Protein AF-A0A433NB90-F1 (afdb_monomer_lite)

pLDDT: mean 77.39, std 18.84, range [28.55, 96.38]

Secondary structure (DSSP, 8-state):
-------------------S------S--EEEEEE-SSTTEEEEEEE-TT-B-TTSEEEEEEEEEEEEE---TTSSPPPEEEEBPPEEEEEEEEETTT-HHHHHHHHHHHTTSTTTTT-BSEEEEEEEEEEBSS-TT-EEEEEEEEE--TTT--TTBGGGGSHHHHGGG--TTS-EEEEEEEPPPBS-GGG-----TT--EEEEEE--TT-------HHHHHHHHHHHH-

Organism: NCBI:txid211165

Sequence (230 aa):
MINKLAKVISAATVLAMTTTLVPQSALGLGKFSGGSVDSSETLEFGILTYEFSCERKFRGAIQTPVLIDDDDFNSNTPPKYYNFKPGTLEVSVIDEIDKPDLFQSLKNQAQGTSFEGKFSGKAVQYESTLEDSSDPQNFMKFKFYAPYIYPFTNIYSLSVFNTSNLTTFLNNQGKVLFPKQISPVSQNIDTLNLLNDNIFTSFSFTPDPENKRFPLTQQEIEQLREHCER

Structure (mmCIF, N/CA/C/O backbone):
data_AF-A0A433NB90-F1
#
_entry.id   AF-A0A433NB90-F1
#
loop_
_atom_site.group_PDB
_atom_site.id
_atom_site.type_symbol
_atom_site.label_atom_id
_atom_site.label_alt_id
_atom_site.label_comp_id
_atom_site.label_asym_id
_atom_site.label_entity_id
_atom_site.label_seq_id
_atom_site.pdbx_PDB_ins_code
_atom_site.Cartn_x
_atom_site.Cartn_y
_atom_site.Cartn_z
_atom_site.occupancy
_atom_site.B_iso_or_equiv
_atom_site.auth_seq_id
_atom_site.auth_comp_id
_atom_site.auth_asym_id
_atom_site.auth_atom_id
_atom_site.pdbx_PDB_model_num
ATOM 1 N N . MET A 1 1 ? 11.428 44.252 40.283 1.00 37.47 1 MET A N 1
ATOM 2 C CA . MET A 1 1 ? 11.272 44.055 38.822 1.00 37.47 1 MET A CA 1
ATOM 3 C C . MET A 1 1 ? 12.535 43.360 38.323 1.00 37.47 1 MET A C 1
ATOM 5 O O . MET A 1 1 ? 13.574 43.989 38.274 1.00 37.47 1 MET A O 1
ATOM 9 N N . ILE A 1 2 ? 12.618 42.029 38.366 1.00 32.84 2 ILE A N 1
ATOM 10 C CA . ILE A 1 2 ? 12.262 41.083 37.286 1.00 32.84 2 ILE A CA 1
ATOM 11 C C . ILE A 1 2 ? 12.834 41.495 35.910 1.00 32.84 2 ILE A C 1
ATOM 13 O O . ILE A 1 2 ? 12.161 42.144 35.125 1.00 32.84 2 ILE A O 1
ATOM 17 N N . ASN A 1 3 ? 14.097 41.120 35.678 1.00 33.25 3 ASN A N 1
ATOM 18 C CA . ASN A 1 3 ? 14.567 40.214 34.617 1.00 33.25 3 ASN A CA 1
ATOM 19 C C . ASN A 1 3 ? 13.996 40.387 33.187 1.00 33.25 3 ASN A C 1
ATOM 21 O O . ASN A 1 3 ? 12.830 40.070 32.965 1.00 33.25 3 ASN A O 1
ATOM 25 N N . LYS A 1 4 ? 14.861 40.652 32.190 1.00 34.59 4 LYS A N 1
ATOM 26 C CA . LYS A 1 4 ? 15.285 39.637 31.192 1.00 34.59 4 LYS A CA 1
ATOM 27 C C . LYS A 1 4 ? 16.124 40.218 30.042 1.00 34.59 4 LYS A C 1
ATOM 29 O O . LYS A 1 4 ? 15.722 41.141 29.347 1.00 34.59 4 LYS A O 1
ATOM 34 N N . LEU A 1 5 ? 17.270 39.563 29.847 1.00 36.94 5 LEU A N 1
ATOM 35 C CA . LEU A 1 5 ? 18.047 39.421 28.615 1.00 36.94 5 LEU A CA 1
ATOM 36 C C . LEU A 1 5 ? 17.211 39.567 27.331 1.00 36.94 5 LEU A C 1
ATOM 38 O O . LEU A 1 5 ? 16.312 38.762 27.080 1.00 36.94 5 LEU A O 1
ATOM 42 N N . ALA A 1 6 ? 17.616 40.483 26.455 1.00 37.84 6 ALA A N 1
ATOM 43 C CA . ALA A 1 6 ? 17.263 40.431 25.045 1.00 37.84 6 ALA A CA 1
ATOM 44 C C . ALA A 1 6 ? 18.134 39.366 24.352 1.00 37.84 6 ALA A C 1
ATOM 46 O O . ALA A 1 6 ? 19.284 39.614 23.998 1.00 37.84 6 ALA A O 1
ATOM 47 N N . LYS A 1 7 ? 17.592 38.155 24.183 1.00 33.19 7 LYS A N 1
ATOM 48 C CA . LYS A 1 7 ? 18.080 37.183 23.196 1.00 33.19 7 LYS A CA 1
ATOM 49 C C . LYS A 1 7 ? 17.277 37.391 21.917 1.00 33.19 7 LYS A C 1
ATOM 51 O O . LYS A 1 7 ? 16.149 36.920 21.818 1.00 33.19 7 LYS A O 1
ATOM 56 N N . VAL A 1 8 ? 17.852 38.099 20.951 1.00 39.62 8 VAL A N 1
ATOM 57 C CA . VAL A 1 8 ? 17.364 38.083 19.569 1.00 39.62 8 VAL A CA 1
ATOM 58 C C . VAL A 1 8 ? 17.999 36.862 18.915 1.00 39.62 8 VAL A C 1
ATOM 60 O O . VAL A 1 8 ? 19.193 36.851 18.631 1.00 39.62 8 VAL A O 1
ATOM 63 N N . ILE A 1 9 ? 17.222 35.791 18.784 1.00 39.09 9 ILE A N 1
ATOM 64 C CA . ILE A 1 9 ? 17.628 34.597 18.045 1.00 39.09 9 ILE A CA 1
ATOM 65 C C . ILE A 1 9 ? 17.295 34.861 16.580 1.00 39.09 9 ILE A C 1
ATOM 67 O O . ILE A 1 9 ? 16.134 35.056 16.225 1.00 39.09 9 ILE A O 1
ATOM 71 N N . SER A 1 10 ? 18.335 34.901 15.752 1.00 32.75 10 SER A N 1
ATOM 72 C CA . SER A 1 10 ? 18.252 34.960 14.299 1.00 32.75 10 SER A CA 1
ATOM 73 C C . SER A 1 10 ? 17.392 33.813 13.764 1.00 32.75 10 SER A C 1
ATOM 75 O O . SER A 1 10 ? 17.691 32.643 14.002 1.00 32.75 10 SER A O 1
ATOM 77 N N . ALA A 1 11 ? 16.337 34.143 13.021 1.00 31.89 11 ALA A N 1
ATOM 78 C CA . ALA A 1 11 ? 15.606 33.181 12.212 1.00 31.89 11 ALA A CA 1
ATOM 79 C C . ALA A 1 11 ? 16.484 32.802 11.011 1.00 31.89 11 ALA A C 1
ATOM 81 O O . ALA A 1 11 ? 16.678 33.602 10.097 1.00 31.89 11 ALA A O 1
ATOM 82 N N . ALA A 1 12 ? 17.054 31.598 11.031 1.00 32.56 12 ALA A N 1
ATOM 83 C CA . ALA A 1 12 ? 17.755 31.040 9.886 1.00 32.56 12 ALA A CA 1
ATOM 84 C C . ALA A 1 12 ? 16.726 30.668 8.811 1.00 32.56 12 ALA A C 1
ATOM 86 O O . ALA A 1 12 ? 16.007 29.676 8.921 1.00 32.56 12 ALA A O 1
ATOM 87 N N . THR A 1 13 ? 16.636 31.497 7.777 1.00 34.12 13 THR A N 1
ATOM 88 C CA . THR A 1 13 ? 15.928 31.183 6.538 1.00 34.12 13 THR A CA 1
ATOM 89 C C . THR A 1 13 ? 16.784 30.182 5.769 1.00 34.12 13 THR A C 1
ATOM 91 O O . THR A 1 13 ? 17.758 30.564 5.129 1.00 34.12 13 THR A O 1
ATOM 94 N N . VAL A 1 14 ? 16.463 28.891 5.839 1.00 30.31 14 VAL A N 1
ATOM 95 C CA . VAL A 1 14 ? 17.029 27.910 4.904 1.00 30.31 14 VAL A CA 1
ATOM 96 C C . VAL A 1 14 ? 16.013 27.717 3.786 1.00 30.31 14 VAL A C 1
ATOM 98 O O . VAL A 1 14 ? 15.214 26.787 3.794 1.00 30.31 14 VAL A O 1
ATOM 101 N N . LEU A 1 15 ? 16.021 28.653 2.833 1.00 29.89 15 LEU A N 1
ATOM 102 C CA . LEU A 1 15 ? 15.520 28.392 1.488 1.00 29.89 15 LEU A CA 1
ATOM 103 C C . LEU A 1 15 ? 16.678 27.760 0.708 1.00 29.89 15 LEU A C 1
ATOM 105 O O . LEU A 1 15 ? 17.507 28.459 0.132 1.00 29.89 15 LEU A O 1
ATOM 109 N N . ALA A 1 16 ? 16.745 26.434 0.715 1.00 34.38 16 ALA A N 1
ATOM 110 C CA . ALA A 1 16 ? 17.479 25.693 -0.298 1.00 34.38 16 ALA A CA 1
ATOM 111 C C . ALA A 1 16 ? 16.440 25.176 -1.295 1.00 34.38 16 ALA A C 1
ATOM 113 O O . ALA A 1 16 ? 15.791 24.158 -1.070 1.00 34.38 16 ALA A O 1
ATOM 114 N N . MET A 1 17 ? 16.221 25.941 -2.363 1.00 33.75 17 MET A N 1
ATOM 115 C CA . MET A 1 17 ? 15.562 25.443 -3.565 1.00 33.75 17 MET A CA 1
ATOM 116 C C . MET A 1 17 ? 16.612 25.181 -4.638 1.00 33.75 17 MET A C 1
ATOM 118 O O . MET A 1 17 ? 17.610 25.895 -4.719 1.00 33.75 17 MET A O 1
ATOM 122 N N . THR A 1 18 ? 16.248 24.241 -5.511 1.00 32.44 18 THR A N 1
ATOM 123 C CA . THR A 1 18 ? 16.779 23.922 -6.847 1.00 32.44 18 THR A CA 1
ATOM 124 C C . THR A 1 18 ? 17.751 22.745 -6.911 1.00 32.44 18 THR A C 1
ATOM 126 O O . THR A 1 18 ? 18.709 22.695 -6.158 1.00 32.44 18 THR A O 1
ATOM 129 N N . THR A 1 19 ? 17.599 21.746 -7.784 1.00 37.62 19 THR A N 1
ATOM 130 C CA . THR A 1 19 ? 16.502 21.277 -8.660 1.00 37.62 19 THR A CA 1
ATOM 131 C C . THR A 1 19 ? 17.024 19.989 -9.298 1.00 37.62 19 THR A C 1
ATOM 133 O O . THR A 1 19 ? 18.021 20.069 -10.009 1.00 37.62 19 THR A O 1
ATOM 136 N N . THR A 1 20 ? 16.327 18.862 -9.168 1.00 28.55 20 THR A N 1
ATOM 137 C CA . THR A 1 20 ? 16.383 17.779 -10.164 1.00 28.55 20 THR A CA 1
ATOM 138 C C . THR A 1 20 ? 15.002 17.126 -10.272 1.00 28.55 20 THR A C 1
ATOM 140 O O . THR A 1 20 ? 14.563 16.395 -9.397 1.00 28.55 20 THR A O 1
ATOM 143 N N . LEU A 1 21 ? 14.308 17.503 -11.354 1.00 30.95 21 LEU A N 1
ATOM 144 C CA . LEU A 1 21 ? 13.230 16.789 -12.053 1.00 30.95 21 LEU A CA 1
ATOM 145 C C . LEU A 1 21 ? 12.087 16.225 -11.193 1.00 30.95 21 LEU A C 1
ATOM 147 O O . LEU A 1 21 ? 12.000 15.037 -10.918 1.00 30.95 21 LEU A O 1
ATOM 151 N N . VAL A 1 22 ? 11.135 17.100 -10.867 1.00 31.31 22 VAL A N 1
ATOM 152 C CA . VAL A 1 22 ? 9.791 16.715 -10.418 1.00 31.31 22 VAL A CA 1
ATOM 153 C C . VAL A 1 22 ? 9.034 16.100 -11.607 1.00 31.31 22 VAL A C 1
ATOM 155 O O . VAL A 1 22 ? 8.810 16.821 -12.586 1.00 31.31 22 VAL A O 1
ATOM 158 N N . PRO A 1 23 ? 8.557 14.842 -11.558 1.00 33.47 23 PRO A N 1
ATOM 159 C CA . PRO A 1 23 ? 7.455 14.436 -12.410 1.00 33.47 23 PRO A CA 1
ATOM 160 C C . PRO A 1 23 ? 6.197 15.109 -11.853 1.00 33.47 23 PRO A C 1
ATOM 162 O O . PRO A 1 23 ? 5.815 14.893 -10.704 1.00 33.47 23 PRO A O 1
ATOM 165 N N . GLN A 1 24 ? 5.644 16.015 -12.660 1.00 31.08 24 GLN A N 1
ATOM 166 C CA . GLN A 1 24 ? 4.302 16.600 -12.597 1.00 31.08 24 GLN A CA 1
ATOM 167 C C . GLN A 1 24 ? 3.514 16.361 -11.297 1.00 31.08 24 GLN A C 1
ATOM 169 O O . GLN A 1 24 ? 2.759 15.403 -11.153 1.00 31.08 24 GLN A O 1
ATOM 174 N N . SER A 1 25 ? 3.584 17.330 -10.387 1.00 36.19 25 SER A N 1
ATOM 175 C CA . SER A 1 25 ? 2.466 17.610 -9.490 1.00 36.19 25 SER A CA 1
ATOM 176 C C . SER A 1 25 ? 1.291 18.099 -10.343 1.00 36.19 25 SER A C 1
ATOM 178 O O . SER A 1 25 ? 1.282 19.254 -10.763 1.00 36.19 25 SER A O 1
ATOM 180 N N . ALA A 1 26 ? 0.321 17.240 -10.636 1.00 30.55 26 ALA A N 1
ATOM 181 C CA . ALA A 1 26 ? -0.990 17.663 -11.121 1.00 30.55 26 ALA A CA 1
ATOM 182 C C . ALA A 1 26 ? -1.995 16.535 -10.890 1.00 30.55 26 ALA A C 1
ATOM 184 O O . ALA A 1 26 ? -2.235 15.739 -11.786 1.00 30.55 26 ALA A O 1
ATOM 185 N N . LEU A 1 27 ? -2.497 16.452 -9.657 1.00 38.44 27 LEU A N 1
ATOM 186 C CA . LEU A 1 27 ? -3.746 15.845 -9.168 1.00 38.44 27 LEU A CA 1
ATOM 187 C C . LEU A 1 27 ? -3.530 15.590 -7.671 1.00 38.44 27 LEU A C 1
ATOM 189 O O . LEU A 1 27 ? -2.405 15.309 -7.270 1.00 38.44 27 LEU A O 1
ATOM 193 N N . GLY A 1 28 ? -4.569 15.719 -6.848 1.00 48.72 28 GLY A N 1
ATOM 194 C CA . GLY A 1 28 ? -4.483 15.618 -5.388 1.00 48.72 28 GLY A CA 1
ATOM 195 C C . GLY A 1 28 ? -4.129 14.218 -4.857 1.00 48.72 28 GLY A C 1
ATOM 196 O O . GLY A 1 28 ? -4.963 13.525 -4.271 1.00 48.72 28 GLY A O 1
ATOM 197 N N . LEU A 1 29 ? -2.904 13.775 -5.141 1.00 63.09 29 LEU A N 1
ATOM 198 C CA . LEU A 1 29 ? -2.376 12.428 -4.973 1.00 63.09 29 LEU A CA 1
ATOM 199 C C . LEU A 1 29 ? -1.433 12.391 -3.776 1.00 63.09 29 LEU A C 1
ATOM 201 O O . LEU A 1 29 ? -0.416 13.086 -3.754 1.00 63.09 29 LEU A O 1
ATOM 205 N N . GLY A 1 30 ? -1.722 11.527 -2.805 1.00 69.88 30 GLY A N 1
ATOM 206 C CA . GLY A 1 30 ? -0.718 11.189 -1.803 1.00 69.88 30 GLY A CA 1
ATOM 207 C C . GLY A 1 30 ? 0.418 10.383 -2.438 1.00 69.88 30 GLY A C 1
ATOM 208 O O . GLY A 1 30 ? 0.169 9.566 -3.329 1.00 69.88 30 GLY A O 1
ATOM 209 N N . LYS A 1 31 ? 1.654 10.603 -1.982 1.00 81.75 31 LYS A N 1
ATOM 210 C CA . LYS A 1 31 ? 2.865 9.994 -2.555 1.00 81.75 31 LYS A CA 1
ATOM 211 C C . LYS A 1 31 ? 3.396 8.874 -1.670 1.00 81.75 31 LYS A C 1
ATOM 213 O O . LYS A 1 31 ? 3.687 9.107 -0.498 1.00 81.75 31 LYS A O 1
ATOM 218 N N . PHE A 1 32 ? 3.561 7.689 -2.244 1.00 86.00 32 PHE A N 1
ATOM 219 C CA . PHE A 1 32 ? 4.286 6.563 -1.668 1.00 86.00 32 PHE A CA 1
ATOM 220 C C . PHE A 1 32 ? 5.712 6.540 -2.214 1.00 86.00 32 PHE A C 1
ATOM 222 O O . PHE A 1 32 ? 5.916 6.652 -3.421 1.00 86.00 32 PHE A O 1
ATOM 229 N N . SER A 1 33 ? 6.689 6.349 -1.333 1.00 79.12 33 SER A N 1
ATOM 230 C CA . SER A 1 33 ? 8.053 6.005 -1.723 1.00 79.12 33 SER A CA 1
ATOM 231 C C . SER A 1 33 ? 8.694 5.033 -0.740 1.00 79.12 33 SER A C 1
ATOM 233 O O . SER A 1 33 ? 8.347 4.983 0.443 1.00 79.12 33 SER A O 1
ATOM 235 N N . GLY A 1 34 ? 9.640 4.229 -1.210 1.00 75.81 34 GLY A N 1
ATOM 236 C CA . GLY A 1 34 ? 10.549 3.499 -0.332 1.00 75.81 34 GLY A CA 1
ATOM 237 C C . GLY A 1 34 ? 11.312 2.396 -1.047 1.00 75.81 34 GLY A C 1
ATOM 238 O O . GLY A 1 34 ? 10.930 1.992 -2.143 1.00 75.81 34 GLY A O 1
ATOM 239 N N . GLY A 1 35 ? 12.323 1.860 -0.361 1.00 70.81 35 GLY A N 1
ATOM 240 C CA . GLY A 1 35 ? 13.234 0.851 -0.910 1.00 70.81 35 GLY A CA 1
ATOM 241 C C . GLY A 1 35 ? 12.523 -0.373 -1.497 1.00 70.81 35 GLY A C 1
ATOM 242 O O . GLY A 1 35 ? 11.511 -0.801 -0.942 1.00 70.81 35 GLY A O 1
ATOM 243 N N . SER A 1 36 ? 12.997 -0.909 -2.612 1.00 72.50 36 SER A N 1
ATOM 244 C CA . SER A 1 36 ? 12.447 -2.120 -3.230 1.00 72.50 36 SER A CA 1
ATOM 245 C C . SER A 1 36 ? 13.031 -3.371 -2.549 1.00 72.50 36 SER A C 1
ATOM 247 O O . SER A 1 36 ? 13.030 -3.463 -1.317 1.00 72.50 36 SER A O 1
ATOM 249 N N . VAL A 1 37 ? 13.469 -4.354 -3.333 1.00 68.75 37 VAL A N 1
ATOM 250 C CA . VAL A 1 37 ? 14.190 -5.550 -2.900 1.00 68.75 37 VAL A CA 1
ATOM 251 C C . VAL A 1 37 ? 15.643 -5.220 -2.594 1.00 68.75 37 VAL A C 1
ATOM 253 O O . VAL A 1 37 ? 16.139 -5.627 -1.542 1.00 68.75 37 VAL A O 1
ATOM 256 N N . ASP A 1 38 ? 16.300 -4.467 -3.476 1.00 66.12 38 ASP A N 1
ATOM 257 C CA . ASP A 1 38 ? 17.625 -3.927 -3.196 1.00 66.12 38 ASP A CA 1
ATOM 258 C C . ASP A 1 38 ? 17.512 -2.612 -2.411 1.00 66.12 38 ASP A C 1
ATOM 260 O O . ASP A 1 38 ? 16.586 -1.818 -2.587 1.00 66.12 38 ASP A O 1
ATOM 264 N N . SER A 1 39 ? 18.474 -2.381 -1.523 1.00 65.00 39 SER A N 1
ATOM 265 C CA . SER A 1 39 ? 18.629 -1.129 -0.785 1.00 65.00 39 SER A CA 1
ATOM 266 C C . SER A 1 39 ? 18.960 0.072 -1.679 1.00 65.00 39 SER A C 1
ATOM 268 O O . SER A 1 39 ? 18.705 1.204 -1.262 1.00 65.00 39 SER A O 1
ATOM 270 N N . SER A 1 40 ? 19.507 -0.166 -2.876 1.00 75.25 40 SER A N 1
ATOM 271 C CA . SER A 1 40 ? 19.759 0.847 -3.915 1.00 75.25 40 SER A CA 1
ATOM 272 C C . SER A 1 40 ? 18.508 1.221 -4.715 1.00 75.25 40 SER A C 1
ATOM 274 O O . SER A 1 40 ? 18.435 2.301 -5.299 1.00 75.25 40 SER A O 1
ATOM 276 N N . GLU A 1 41 ? 17.501 0.352 -4.736 1.00 82.94 41 GLU A N 1
ATOM 277 C CA . GLU A 1 41 ? 16.298 0.540 -5.532 1.00 82.94 41 GLU A CA 1
ATOM 278 C C . GLU A 1 41 ? 15.216 1.275 -4.737 1.00 82.94 41 GLU A C 1
ATOM 280 O O . GLU A 1 41 ? 14.914 0.920 -3.599 1.00 82.94 41 GLU A O 1
ATOM 285 N N . THR A 1 42 ? 14.536 2.242 -5.349 1.00 87.62 42 THR A N 1
ATOM 286 C CA . THR A 1 42 ? 13.384 2.937 -4.756 1.00 87.62 42 THR A CA 1
ATOM 287 C C . THR A 1 42 ? 12.174 2.862 -5.678 1.00 87.62 42 THR A C 1
ATOM 289 O O . THR A 1 42 ? 12.236 3.283 -6.829 1.00 87.62 42 THR A O 1
ATOM 292 N N . LEU A 1 43 ? 11.047 2.370 -5.157 1.00 89.69 43 LEU A N 1
ATOM 293 C CA . LEU A 1 43 ? 9.754 2.449 -5.838 1.00 89.69 43 LEU A CA 1
ATOM 294 C C . LEU A 1 43 ? 9.006 3.703 -5.374 1.00 89.69 43 LEU A C 1
ATOM 296 O O . LEU A 1 43 ? 8.810 3.894 -4.169 1.00 89.69 43 LEU A O 1
ATOM 300 N N . GLU A 1 44 ? 8.530 4.503 -6.327 1.00 91.50 44 GLU A N 1
ATOM 301 C CA . GLU A 1 44 ? 7.688 5.678 -6.095 1.00 91.50 44 GLU A CA 1
ATOM 302 C C . GLU A 1 44 ? 6.371 5.575 -6.869 1.00 91.50 44 GLU A C 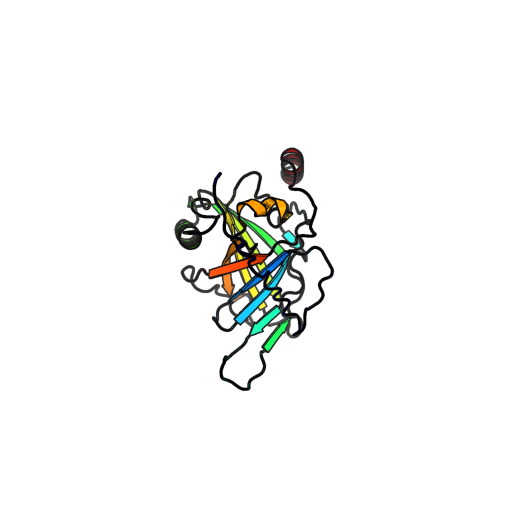1
ATOM 304 O O . GLU A 1 44 ? 6.349 5.142 -8.020 1.00 91.50 44 GLU A O 1
ATOM 309 N N . PHE A 1 45 ? 5.257 5.970 -6.247 1.00 91.31 45 PHE A N 1
ATOM 310 C CA . PHE A 1 45 ? 3.948 6.044 -6.907 1.00 91.31 45 PHE A CA 1
ATOM 311 C C . PHE A 1 45 ? 2.967 6.952 -6.152 1.00 91.31 45 PHE A C 1
ATOM 313 O O . PHE A 1 45 ? 3.124 7.227 -4.962 1.00 91.31 45 PHE A O 1
ATOM 320 N N . GLY A 1 46 ? 1.920 7.411 -6.837 1.00 89.31 46 GLY A N 1
ATOM 321 C CA . GLY A 1 46 ? 0.784 8.113 -6.235 1.00 89.31 46 GLY A CA 1
ATOM 322 C C . GLY A 1 46 ? -0.430 7.204 -6.031 1.00 89.31 46 GLY A C 1
ATOM 323 O O . GLY A 1 46 ? -0.607 6.241 -6.777 1.00 89.31 46 GLY A O 1
ATOM 324 N N . ILE A 1 47 ? -1.295 7.528 -5.063 1.00 87.38 47 ILE A N 1
ATOM 325 C CA . ILE A 1 47 ? -2.627 6.906 -4.921 1.00 87.38 47 ILE A CA 1
ATOM 326 C C . ILE A 1 47 ? -3.736 7.947 -5.084 1.00 87.38 47 ILE A C 1
ATOM 328 O O . ILE A 1 47 ? -3.735 8.977 -4.405 1.00 87.38 47 ILE A O 1
ATOM 332 N N . LEU A 1 48 ? -4.724 7.636 -5.929 1.00 83.56 48 LEU A N 1
ATOM 333 C CA . LEU A 1 48 ? -6.013 8.334 -5.977 1.00 83.56 48 LEU A CA 1
ATOM 334 C C . LEU A 1 48 ? -6.858 7.948 -4.758 1.00 83.56 48 LEU A C 1
ATOM 336 O O . LEU A 1 48 ? -7.466 6.884 -4.704 1.00 83.56 48 LEU A O 1
ATOM 340 N N . THR A 1 49 ? -6.894 8.810 -3.749 1.00 79.31 49 THR A N 1
ATOM 341 C CA . THR A 1 49 ? -7.480 8.469 -2.440 1.00 79.31 49 THR A CA 1
ATOM 342 C C . THR A 1 49 ? -9.004 8.636 -2.372 1.00 79.31 49 THR A C 1
ATOM 344 O O . THR A 1 49 ? -9.636 8.246 -1.393 1.00 79.31 49 THR A O 1
ATOM 347 N N . TYR A 1 50 ? -9.621 9.232 -3.394 1.00 75.25 50 TYR A N 1
ATOM 348 C CA . TYR A 1 50 ? -11.059 9.515 -3.424 1.00 75.25 50 TYR A CA 1
ATOM 349 C C . TYR A 1 50 ? -11.893 8.411 -4.087 1.00 75.25 50 TYR A C 1
ATOM 351 O O . TYR A 1 50 ? -13.113 8.554 -4.182 1.00 75.25 50 TYR A O 1
ATOM 359 N N . GLU A 1 51 ? -11.246 7.340 -4.545 1.00 78.62 51 GLU A N 1
ATOM 360 C CA . GLU A 1 51 ? -11.896 6.241 -5.250 1.00 78.62 51 GLU A CA 1
ATOM 361 C C . GLU A 1 51 ? -12.739 5.360 -4.316 1.00 78.62 51 GLU A C 1
ATOM 363 O O . GLU A 1 51 ? -12.427 5.168 -3.131 1.00 78.62 51 GLU A O 1
ATOM 368 N N . PHE A 1 52 ? -13.815 4.812 -4.882 1.00 85.56 52 PHE A N 1
ATOM 369 C CA . PHE A 1 52 ? -14.765 3.911 -4.231 1.00 85.56 52 PHE A CA 1
ATOM 370 C C . PHE A 1 52 ? -15.030 2.693 -5.125 1.00 85.56 52 PHE A C 1
ATOM 372 O O . PHE A 1 52 ? -15.183 2.837 -6.337 1.00 85.56 52 PHE A O 1
ATOM 379 N N . SER A 1 53 ? -15.090 1.496 -4.538 1.00 90.06 53 SER A N 1
ATOM 380 C CA . SER A 1 53 ? -15.324 0.255 -5.281 1.00 90.06 53 SER A CA 1
ATOM 381 C C . SER A 1 53 ? -15.912 -0.839 -4.392 1.00 90.06 53 SER A C 1
ATOM 383 O O . SER A 1 53 ? -15.258 -1.300 -3.455 1.00 90.06 53 SER A O 1
ATOM 385 N N . CYS A 1 54 ? -17.113 -1.324 -4.729 1.00 90.56 54 CYS A N 1
ATOM 386 C CA . CYS A 1 54 ? -17.707 -2.491 -4.065 1.00 90.56 54 CYS A CA 1
ATOM 387 C C . CYS A 1 54 ? -16.968 -3.797 -4.373 1.00 90.56 54 CYS A C 1
ATOM 389 O O . CYS A 1 54 ? -16.944 -4.702 -3.544 1.00 90.56 54 CYS A O 1
ATOM 391 N N . GLU A 1 55 ? -16.289 -3.872 -5.520 1.00 92.12 55 GLU A N 1
ATOM 392 C CA . GLU A 1 55 ? -15.433 -5.010 -5.874 1.00 92.12 55 GLU A CA 1
ATOM 393 C C . GLU A 1 55 ? -14.124 -5.032 -5.072 1.00 92.12 55 GLU A C 1
ATOM 395 O O . GLU A 1 55 ? -13.355 -5.983 -5.193 1.00 92.12 55 GLU A O 1
ATOM 400 N N . ARG A 1 56 ? -13.836 -3.976 -4.288 1.00 93.62 56 ARG A N 1
ATOM 401 C CA . ARG A 1 56 ? -12.555 -3.772 -3.585 1.00 93.62 56 ARG A CA 1
ATOM 402 C C . ARG A 1 56 ? -11.351 -3.766 -4.538 1.00 93.62 56 ARG A C 1
ATOM 404 O O . ARG A 1 56 ? -10.217 -4.026 -4.142 1.00 93.62 56 ARG A O 1
ATOM 411 N N . LYS A 1 57 ? -11.615 -3.449 -5.809 1.00 95.38 57 LYS A N 1
ATOM 412 C CA . LYS A 1 57 ? -10.639 -3.291 -6.888 1.00 95.38 57 LYS A CA 1
ATOM 413 C C . LYS A 1 57 ? -10.732 -1.871 -7.414 1.00 95.38 57 LYS A C 1
ATOM 415 O O . LYS A 1 57 ? -11.738 -1.487 -8.012 1.00 95.38 57 LYS A O 1
ATOM 420 N N . PHE A 1 58 ? -9.683 -1.095 -7.184 1.00 93.06 58 PHE A N 1
ATOM 421 C CA . PHE A 1 58 ? -9.605 0.315 -7.545 1.00 93.06 58 PHE A CA 1
ATOM 422 C C . PHE A 1 58 ? -8.730 0.448 -8.791 1.00 93.06 58 PHE A C 1
ATOM 424 O O . PHE A 1 58 ? -7.498 0.511 -8.725 1.00 93.06 58 PHE A O 1
ATOM 431 N N . ARG A 1 59 ? -9.381 0.377 -9.954 1.00 92.62 59 ARG A N 1
ATOM 432 C CA . ARG A 1 59 ? -8.714 0.344 -11.262 1.00 92.62 59 ARG A CA 1
ATOM 433 C C . ARG A 1 59 ? -8.054 1.687 -11.546 1.00 92.62 59 ARG A C 1
ATOM 435 O O . ARG A 1 59 ? -8.709 2.719 -11.484 1.00 92.62 59 ARG A O 1
ATOM 442 N N . GLY A 1 60 ? -6.761 1.661 -11.859 1.00 89.00 60 GLY A N 1
ATOM 443 C CA . GLY A 1 60 ? -5.982 2.877 -12.086 1.00 89.00 60 GLY A CA 1
ATOM 444 C C . GLY A 1 60 ? -5.750 3.708 -10.823 1.00 89.00 60 GLY A C 1
ATOM 445 O O . GLY A 1 60 ? -5.370 4.863 -10.936 1.00 89.00 60 GLY A O 1
ATOM 446 N N . ALA A 1 61 ? -5.961 3.175 -9.617 1.00 90.25 61 ALA A N 1
ATOM 447 C CA . ALA A 1 61 ? -5.708 3.938 -8.395 1.00 90.25 61 ALA A CA 1
ATOM 448 C C . ALA A 1 61 ? -4.226 4.288 -8.201 1.00 90.25 61 ALA A C 1
ATOM 450 O O . ALA A 1 61 ? -3.927 5.323 -7.606 1.00 90.25 61 ALA A O 1
ATOM 451 N N . ILE A 1 62 ? -3.315 3.445 -8.704 1.00 91.69 62 ILE A N 1
ATOM 452 C CA . ILE A 1 62 ? -1.870 3.677 -8.647 1.00 91.69 62 ILE A CA 1
ATOM 453 C C . ILE A 1 62 ? -1.452 4.521 -9.849 1.00 91.69 62 ILE A C 1
ATOM 455 O O . ILE A 1 62 ? -1.569 4.081 -10.994 1.00 91.69 62 ILE A O 1
ATOM 459 N N . GLN A 1 63 ? -0.959 5.725 -9.577 1.00 89.50 63 GLN A N 1
ATOM 460 C CA . GLN A 1 63 ? -0.596 6.729 -10.573 1.00 89.50 63 GLN A CA 1
ATOM 461 C C . GLN A 1 63 ? 0.919 6.906 -10.649 1.00 89.50 63 GLN A C 1
ATOM 463 O O . GLN A 1 63 ? 1.604 6.851 -9.627 1.00 89.50 63 GLN A O 1
ATOM 468 N N . THR A 1 64 ? 1.420 7.111 -11.872 1.00 88.62 64 THR A N 1
ATOM 469 C CA . THR A 1 64 ? 2.841 7.363 -12.185 1.00 88.62 64 THR A CA 1
ATOM 470 C C . THR A 1 64 ? 3.844 6.465 -11.432 1.00 88.62 64 THR A C 1
ATOM 472 O O . THR A 1 64 ? 4.769 6.994 -10.816 1.00 88.62 64 THR A O 1
ATOM 475 N N . PRO A 1 65 ? 3.661 5.132 -11.410 1.00 91.06 65 PRO A N 1
ATOM 476 C CA . PRO A 1 65 ? 4.605 4.239 -10.751 1.00 91.06 65 PRO A CA 1
ATOM 477 C C . PRO A 1 65 ? 5.960 4.191 -11.471 1.00 91.06 65 PRO A C 1
ATOM 479 O O . PRO A 1 65 ? 6.023 3.930 -12.676 1.00 91.06 65 PRO A O 1
ATOM 482 N N . VAL A 1 66 ? 7.041 4.380 -10.717 1.00 91.12 66 VAL A N 1
ATOM 483 C CA . VAL A 1 66 ? 8.419 4.312 -11.215 1.00 91.12 66 VAL A CA 1
ATOM 484 C C . VAL A 1 66 ? 9.322 3.593 -10.216 1.00 91.12 66 VAL A C 1
ATOM 486 O O . VAL A 1 66 ? 9.322 3.916 -9.029 1.00 91.12 66 VAL A O 1
ATOM 489 N N . LEU A 1 67 ? 10.092 2.615 -10.696 1.00 89.00 67 LEU A N 1
ATOM 490 C CA . LEU A 1 67 ? 11.223 2.058 -9.954 1.00 89.00 67 LEU A CA 1
ATOM 491 C C . LEU A 1 67 ? 12.498 2.747 -10.430 1.00 89.00 67 LEU A C 1
ATOM 493 O O . LEU A 1 67 ? 12.788 2.769 -11.628 1.00 89.00 67 LEU A O 1
ATOM 497 N N . ILE A 1 68 ? 13.240 3.291 -9.477 1.00 88.44 68 ILE A N 1
ATOM 498 C CA . ILE A 1 68 ? 14.547 3.901 -9.671 1.00 88.44 68 ILE A CA 1
ATOM 499 C C . ILE A 1 68 ? 15.567 2.916 -9.117 1.00 88.44 68 ILE A C 1
ATOM 501 O O . ILE A 1 68 ? 15.573 2.655 -7.918 1.00 88.44 68 ILE A O 1
ATOM 505 N N . ASP A 1 69 ? 16.383 2.356 -9.993 1.00 86.12 69 ASP A N 1
ATOM 506 C CA . ASP A 1 69 ? 17.492 1.469 -9.659 1.00 86.12 69 ASP A CA 1
ATOM 507 C C . ASP A 1 69 ? 18.785 2.290 -9.740 1.00 86.12 69 ASP A C 1
ATOM 509 O O . ASP A 1 69 ? 19.246 2.644 -10.830 1.00 86.12 69 ASP A O 1
ATOM 513 N N . ASP A 1 70 ? 19.306 2.658 -8.569 1.00 78.44 70 ASP A N 1
ATOM 514 C CA . ASP A 1 70 ? 20.542 3.424 -8.406 1.00 78.44 70 ASP A CA 1
ATOM 515 C C . ASP A 1 70 ? 21.675 2.493 -7.948 1.00 78.44 70 ASP A C 1
ATOM 517 O O . ASP A 1 70 ? 22.225 2.616 -6.848 1.00 78.44 70 ASP A O 1
ATOM 521 N N . ASP A 1 71 ? 21.954 1.484 -8.779 1.00 65.56 71 ASP A N 1
ATOM 522 C CA . ASP A 1 71 ? 23.117 0.606 -8.668 1.00 65.56 71 ASP A CA 1
ATOM 523 C C . ASP A 1 71 ? 24.407 1.451 -8.543 1.00 65.56 71 ASP A C 1
ATOM 525 O O . ASP A 1 71 ? 24.945 1.973 -9.523 1.00 65.56 71 ASP A O 1
ATOM 529 N N . ASP A 1 72 ? 24.923 1.524 -7.312 1.00 57.94 72 ASP A N 1
ATOM 530 C CA . ASP A 1 72 ? 26.168 2.156 -6.860 1.00 57.94 72 ASP A CA 1
ATOM 531 C C . ASP A 1 72 ? 26.196 3.693 -6.711 1.00 57.94 72 ASP A C 1
ATOM 533 O O . ASP A 1 72 ? 26.550 4.435 -7.626 1.00 57.94 72 ASP A O 1
ATOM 537 N N . PHE A 1 73 ? 26.167 4.141 -5.447 1.00 53.69 73 PHE A N 1
ATOM 538 C CA . PHE A 1 73 ? 26.647 5.463 -4.989 1.00 53.69 73 PHE A CA 1
ATOM 539 C C . PHE A 1 73 ? 28.100 5.807 -5.414 1.00 53.69 73 PHE A C 1
ATOM 541 O O . PHE A 1 73 ? 28.550 6.934 -5.200 1.00 53.69 73 PHE A O 1
ATOM 548 N N . ASN A 1 74 ? 28.852 4.847 -5.971 1.00 56.00 74 ASN A N 1
ATOM 549 C CA . ASN A 1 74 ? 30.260 4.961 -6.370 1.00 56.00 74 ASN A CA 1
ATOM 550 C C . ASN A 1 74 ? 30.533 4.631 -7.851 1.00 56.00 74 ASN A C 1
ATOM 552 O O . ASN A 1 74 ? 31.700 4.650 -8.258 1.00 56.00 74 ASN A O 1
ATOM 556 N N . SER A 1 75 ? 29.516 4.324 -8.664 1.00 59.31 75 SER A N 1
ATOM 557 C CA . SER A 1 75 ? 29.713 4.024 -10.085 1.00 59.31 75 SER A CA 1
ATOM 558 C C . SER A 1 75 ? 29.334 5.232 -10.943 1.00 59.31 75 SER A C 1
ATOM 560 O O . SER A 1 75 ? 28.409 5.975 -10.641 1.00 59.31 75 SER A O 1
ATOM 562 N N . ASN A 1 76 ? 30.048 5.455 -12.048 1.00 68.25 76 ASN A N 1
ATOM 563 C CA . ASN A 1 76 ? 29.656 6.452 -13.056 1.00 68.25 76 ASN A CA 1
ATOM 564 C C . ASN A 1 76 ? 28.449 5.978 -13.898 1.00 68.25 76 ASN A C 1
ATOM 566 O O . ASN A 1 76 ? 28.234 6.485 -15.002 1.00 68.25 76 ASN A O 1
ATOM 570 N N . THR A 1 77 ? 27.712 4.963 -13.438 1.00 73.19 77 THR A N 1
ATOM 571 C CA . THR A 1 77 ? 26.569 4.402 -14.155 1.00 73.19 77 THR A CA 1
ATOM 572 C C . THR A 1 77 ? 25.345 5.252 -13.836 1.00 73.19 77 THR A C 1
ATOM 574 O O . THR A 1 77 ? 25.049 5.464 -12.665 1.00 73.19 77 THR A O 1
ATOM 577 N N . PRO A 1 78 ? 24.637 5.789 -14.841 1.00 76.50 78 PRO A N 1
ATOM 578 C CA . PRO A 1 78 ? 23.406 6.517 -14.580 1.00 76.50 78 PRO A CA 1
ATOM 579 C C . PRO A 1 78 ? 22.333 5.568 -14.010 1.00 76.50 78 PRO A C 1
ATOM 581 O O . PRO A 1 78 ? 22.284 4.410 -14.439 1.00 76.50 78 PRO A O 1
ATOM 584 N N . PRO A 1 79 ? 21.438 6.059 -13.130 1.00 83.06 79 PRO A N 1
ATOM 585 C CA . PRO A 1 79 ? 20.334 5.263 -12.606 1.00 83.06 79 PRO A CA 1
ATOM 586 C C . PRO A 1 79 ? 19.459 4.695 -13.726 1.00 83.06 79 PRO A C 1
ATOM 588 O O . PRO A 1 79 ? 19.207 5.362 -14.741 1.00 83.06 79 PRO A O 1
ATOM 591 N N . LYS A 1 80 ? 18.960 3.472 -13.533 1.00 84.38 80 LYS A N 1
ATOM 592 C CA . LYS A 1 80 ? 17.967 2.860 -14.422 1.00 84.38 80 LYS A CA 1
ATOM 593 C C . LYS A 1 80 ? 16.564 3.205 -13.930 1.00 84.38 80 LYS A C 1
ATOM 595 O O . LYS A 1 80 ? 16.289 3.214 -12.734 1.00 84.38 80 LYS A O 1
ATOM 600 N N . TYR A 1 81 ? 15.659 3.464 -14.870 1.00 87.12 81 TYR A N 1
ATOM 601 C CA . TYR A 1 81 ? 14.274 3.829 -14.578 1.00 87.12 81 TYR A CA 1
ATOM 602 C C . TYR A 1 81 ? 13.320 2.852 -15.253 1.00 87.12 81 TYR A C 1
ATOM 604 O O . TYR A 1 81 ? 13.290 2.768 -16.482 1.00 87.12 81 TYR A O 1
ATOM 612 N N . TYR A 1 82 ? 12.495 2.179 -14.455 1.00 87.69 82 TYR A N 1
ATOM 613 C CA . TYR A 1 82 ? 11.411 1.331 -14.945 1.00 87.69 82 TYR A CA 1
ATOM 614 C C . TYR A 1 82 ? 10.090 2.065 -14.731 1.00 87.69 82 TYR A C 1
ATOM 616 O O . TYR A 1 82 ? 9.660 2.281 -13.597 1.00 87.69 82 TYR A O 1
ATOM 624 N N . ASN A 1 83 ? 9.468 2.498 -15.828 1.00 91.94 83 ASN A N 1
ATOM 625 C CA . ASN A 1 83 ? 8.206 3.232 -15.797 1.00 91.94 83 ASN A CA 1
ATOM 626 C C . ASN A 1 83 ? 7.054 2.260 -16.016 1.00 91.94 83 ASN A C 1
ATOM 628 O O . ASN A 1 83 ? 6.934 1.674 -17.093 1.00 91.94 83 ASN A O 1
ATOM 632 N N . PHE A 1 84 ? 6.168 2.125 -15.037 1.00 91.62 84 PHE A N 1
ATOM 633 C CA . PHE A 1 84 ? 5.057 1.185 -15.130 1.00 91.62 84 PHE A CA 1
ATOM 634 C C . PHE A 1 84 ? 3.760 1.877 -15.557 1.00 91.62 84 PHE A C 1
ATOM 636 O O . PHE A 1 84 ? 3.562 3.082 -15.367 1.00 91.62 84 PHE A O 1
ATOM 643 N N . LYS A 1 85 ? 2.848 1.096 -16.135 1.00 92.19 85 LYS A N 1
ATOM 644 C CA . LYS A 1 85 ? 1.486 1.548 -16.437 1.00 92.19 85 LYS A CA 1
ATOM 645 C C . LYS A 1 85 ? 0.723 1.825 -15.131 1.00 92.19 85 LYS A C 1
ATOM 647 O O . LYS A 1 85 ? 1.040 1.221 -14.102 1.00 92.19 85 LYS A O 1
ATOM 652 N N . PRO A 1 86 ? -0.315 2.687 -15.146 1.00 92.75 86 PRO A N 1
ATOM 653 C CA . PRO A 1 86 ? -1.195 2.852 -13.994 1.00 92.75 86 PRO A CA 1
ATOM 654 C C . PRO A 1 86 ? -1.741 1.510 -13.493 1.00 92.75 86 PRO A C 1
ATOM 656 O O . PRO A 1 86 ? -2.248 0.699 -14.270 1.00 92.75 86 PRO A O 1
ATOM 659 N N . GLY A 1 87 ? -1.626 1.281 -12.186 1.00 91.38 87 GLY A N 1
ATOM 660 C CA . GLY A 1 87 ? -1.919 -0.006 -11.558 1.00 91.38 87 GLY A CA 1
ATOM 661 C C . GLY A 1 87 ? -3.320 -0.077 -10.955 1.00 91.38 87 GLY A C 1
ATOM 662 O O . GLY A 1 87 ? -3.902 0.931 -10.543 1.00 91.38 87 GLY A O 1
ATOM 663 N N . THR A 1 88 ? -3.858 -1.293 -10.863 1.00 94.88 88 THR A N 1
ATOM 664 C CA . THR A 1 88 ? -5.062 -1.570 -10.066 1.00 94.88 88 THR A CA 1
ATOM 665 C C . THR A 1 88 ? -4.651 -1.913 -8.644 1.00 94.88 88 THR A C 1
ATOM 667 O O . THR A 1 88 ? -3.813 -2.788 -8.451 1.00 94.88 88 THR A O 1
ATOM 670 N N . LEU A 1 89 ? -5.265 -1.254 -7.661 1.00 95.25 89 LEU A N 1
ATOM 671 C CA . LEU A 1 89 ? -5.081 -1.590 -6.254 1.00 95.25 89 LEU A CA 1
ATOM 672 C C . LEU A 1 89 ? -6.216 -2.508 -5.797 1.00 95.25 89 LEU A C 1
ATOM 674 O O . LEU A 1 89 ? -7.385 -2.124 -5.856 1.00 95.25 89 LEU A O 1
ATOM 678 N N . GLU A 1 90 ? -5.879 -3.714 -5.361 1.00 96.38 90 GLU A N 1
ATOM 679 C CA . GLU A 1 90 ? -6.817 -4.675 -4.782 1.00 96.38 90 GLU A CA 1
ATOM 680 C C . GLU A 1 90 ? -6.729 -4.643 -3.256 1.00 96.38 90 GLU A C 1
ATOM 682 O O . GLU A 1 90 ? -5.638 -4.581 -2.685 1.00 96.38 90 GLU A O 1
ATOM 687 N N . VAL A 1 91 ? -7.887 -4.659 -2.596 1.00 95.62 91 VAL A N 1
ATOM 688 C CA . VAL A 1 91 ? -8.006 -4.507 -1.146 1.00 95.62 91 VAL A CA 1
ATOM 689 C C . VAL A 1 91 ? -8.670 -5.734 -0.541 1.00 95.62 91 VAL A C 1
ATOM 691 O O . VAL A 1 91 ? -9.771 -6.131 -0.923 1.00 95.62 91 VAL A O 1
ATOM 694 N N . SER A 1 92 ? -8.012 -6.327 0.451 1.00 95.12 92 SER A N 1
ATOM 695 C CA . SER A 1 92 ? -8.524 -7.491 1.177 1.00 95.12 92 SER A CA 1
ATOM 696 C C . SER A 1 92 ? -8.321 -7.348 2.682 1.00 95.12 92 SER A C 1
ATOM 698 O O . SER A 1 92 ? -7.430 -6.636 3.146 1.00 95.12 92 SER A O 1
ATOM 700 N N . VAL A 1 93 ? -9.180 -8.015 3.454 1.00 95.12 93 VAL A N 1
ATOM 701 C CA . VAL A 1 93 ? -9.013 -8.157 4.903 1.00 95.12 93 VAL A CA 1
ATOM 702 C C . VAL A 1 93 ? -8.295 -9.469 5.158 1.00 95.12 93 VAL A C 1
ATOM 704 O O . VAL A 1 93 ? -8.650 -10.490 4.572 1.00 95.12 93 VAL A O 1
ATOM 707 N N . ILE A 1 94 ? -7.295 -9.421 6.025 1.00 95.00 94 ILE A N 1
ATOM 708 C CA . ILE A 1 94 ? -6.587 -10.595 6.522 1.00 95.00 94 ILE A CA 1
ATOM 709 C C . ILE A 1 94 ? -6.858 -10.743 8.017 1.00 95.00 94 ILE A C 1
ATOM 711 O O . ILE A 1 94 ? -6.849 -9.752 8.753 1.00 95.00 94 ILE A O 1
ATOM 715 N N . ASP A 1 95 ? -7.083 -11.977 8.452 1.00 96.00 95 ASP A N 1
ATOM 716 C CA . ASP A 1 95 ? -7.328 -12.329 9.845 1.00 96.00 95 ASP A CA 1
ATOM 717 C C . ASP A 1 95 ? -6.062 -12.912 10.488 1.00 96.00 95 ASP A C 1
ATOM 719 O O . ASP A 1 95 ? -5.319 -13.687 9.882 1.00 96.00 95 ASP A O 1
ATOM 723 N N . GLU A 1 96 ? -5.815 -12.536 11.742 1.00 95.00 96 GLU A N 1
ATOM 724 C CA . GLU A 1 96 ? -4.648 -12.977 12.516 1.00 95.00 96 GLU A CA 1
ATOM 725 C C . GLU A 1 96 ? -4.642 -14.488 12.740 1.00 95.00 96 GLU A C 1
ATOM 727 O O . GLU A 1 96 ? -3.582 -15.107 12.752 1.00 95.00 96 GLU A O 1
ATOM 732 N N . ILE A 1 97 ? -5.829 -15.082 12.865 1.00 95.62 97 ILE A N 1
ATOM 733 C CA . ILE A 1 97 ? -6.005 -16.525 13.053 1.00 95.62 97 ILE A CA 1
ATOM 734 C C . ILE A 1 97 ? -5.485 -17.302 11.836 1.00 95.62 97 ILE A C 1
ATOM 736 O O . ILE A 1 97 ? -4.885 -18.361 12.004 1.00 95.62 97 ILE A O 1
ATOM 740 N N . ASP A 1 98 ? -5.664 -16.761 10.628 1.00 93.88 98 ASP A N 1
ATOM 741 C CA . ASP A 1 98 ? -5.263 -17.424 9.385 1.00 93.88 98 ASP A CA 1
ATOM 742 C C . ASP A 1 98 ? -3.783 -17.196 9.051 1.00 93.88 98 ASP A C 1
ATOM 744 O O . ASP A 1 98 ? -3.168 -18.001 8.349 1.00 93.88 98 ASP A O 1
ATOM 748 N N . LYS A 1 99 ? -3.203 -16.082 9.522 1.00 91.94 99 LYS A N 1
ATOM 749 C CA . LYS A 1 99 ? -1.818 -15.681 9.225 1.00 91.94 99 LYS A CA 1
ATOM 750 C C . LYS A 1 99 ? -1.081 -15.152 10.467 1.00 91.94 99 LYS A C 1
ATOM 752 O O . LYS A 1 99 ? -0.666 -13.989 10.477 1.00 91.94 99 LYS A O 1
ATOM 757 N N . PRO A 1 100 ? -0.872 -15.981 11.502 1.00 92.31 100 PRO A N 1
ATOM 758 C CA . PRO A 1 100 ? -0.267 -15.533 12.756 1.00 92.31 100 PRO A CA 1
ATOM 759 C C . PRO A 1 100 ? 1.154 -14.982 12.564 1.00 92.31 100 PRO A C 1
ATOM 761 O O . PRO A 1 100 ? 1.481 -13.926 13.107 1.00 92.31 100 PRO A O 1
ATOM 764 N N . ASP A 1 101 ? 1.971 -15.632 11.730 1.00 90.75 101 ASP A N 1
ATOM 765 C CA . ASP A 1 101 ? 3.356 -15.214 11.471 1.00 90.75 101 ASP A CA 1
ATOM 766 C C . ASP A 1 101 ? 3.425 -13.838 10.791 1.00 90.75 101 ASP A C 1
ATOM 768 O O . ASP A 1 101 ? 4.217 -12.979 11.181 1.00 90.75 101 ASP A O 1
ATOM 772 N N . LEU A 1 102 ? 2.523 -13.578 9.837 1.00 90.38 102 LEU A N 1
ATOM 773 C CA . LEU A 1 102 ? 2.396 -12.267 9.200 1.00 90.38 102 LEU A CA 1
ATOM 774 C C . LEU A 1 102 ? 2.058 -11.189 10.232 1.00 90.38 102 LEU A C 1
ATOM 776 O O . LEU A 1 102 ? 2.680 -10.128 10.241 1.00 90.38 102 LEU A O 1
ATOM 780 N N . PHE A 1 103 ? 1.095 -11.446 11.119 1.00 92.81 103 PHE A N 1
ATOM 781 C CA . PHE A 1 103 ? 0.728 -10.484 12.159 1.00 92.81 103 PHE A CA 1
ATOM 782 C C . PHE A 1 103 ? 1.865 -10.231 13.142 1.00 92.81 103 PHE A C 1
ATOM 784 O O . PHE A 1 103 ? 2.040 -9.089 13.570 1.00 92.81 103 PHE A O 1
ATOM 791 N N . GLN A 1 104 ? 2.667 -11.247 13.465 1.00 91.75 104 GLN A N 1
ATOM 792 C CA . GLN A 1 104 ? 3.863 -11.046 14.273 1.00 91.75 104 GLN A CA 1
ATOM 793 C C . GLN A 1 104 ? 4.861 -10.115 13.567 1.00 91.75 104 GLN A C 1
ATOM 795 O O . GLN A 1 104 ? 5.348 -9.167 14.189 1.00 91.75 104 GLN A O 1
ATOM 800 N N . SER A 1 105 ? 5.103 -10.312 12.267 1.00 90.31 105 SER A N 1
ATOM 801 C CA . SER A 1 105 ? 5.941 -9.412 11.461 1.00 90.31 105 SER A CA 1
ATOM 802 C C . SER A 1 105 ? 5.386 -7.985 11.417 1.00 90.31 105 SER A C 1
ATOM 804 O O . SER A 1 105 ? 6.125 -7.035 11.677 1.00 90.31 105 SER A O 1
ATOM 806 N N . LEU A 1 106 ? 4.080 -7.810 11.178 1.00 91.62 106 LEU A N 1
ATOM 807 C CA . LEU A 1 106 ? 3.431 -6.492 11.163 1.00 91.62 106 LEU A CA 1
ATOM 808 C C . LEU A 1 106 ? 3.550 -5.773 12.513 1.00 91.62 106 LEU A C 1
ATOM 810 O O . LEU A 1 106 ? 3.876 -4.586 12.555 1.00 91.62 106 LEU A O 1
ATOM 814 N N . LYS A 1 107 ? 3.332 -6.490 13.623 1.00 91.94 107 LYS A N 1
ATOM 815 C CA . LYS A 1 107 ? 3.480 -5.948 14.982 1.00 91.94 107 LYS A CA 1
ATOM 816 C C . LYS A 1 107 ? 4.914 -5.514 15.258 1.00 91.94 107 LYS A C 1
ATOM 818 O O . LYS A 1 107 ? 5.105 -4.420 15.778 1.00 91.94 107 LYS A O 1
ATOM 823 N N . ASN A 1 108 ? 5.901 -6.332 14.888 1.00 89.00 108 ASN A N 1
ATOM 824 C CA . ASN A 1 108 ? 7.318 -6.011 15.064 1.00 89.00 108 ASN A CA 1
ATOM 825 C C . ASN A 1 108 ? 7.712 -4.749 14.280 1.00 89.00 108 ASN A C 1
ATOM 827 O O . ASN A 1 108 ? 8.374 -3.874 14.823 1.00 89.00 108 ASN A O 1
ATOM 831 N N . GLN A 1 109 ? 7.257 -4.618 13.033 1.00 84.81 109 GLN A N 1
ATOM 832 C CA . GLN A 1 109 ? 7.545 -3.451 12.186 1.00 84.81 109 GLN A CA 1
ATOM 833 C C . GLN A 1 109 ? 6.843 -2.175 12.649 1.00 84.81 109 GLN A C 1
ATOM 835 O O . GLN A 1 109 ? 7.328 -1.071 12.420 1.00 84.81 109 GLN A O 1
ATOM 840 N N . ALA A 1 110 ? 5.691 -2.320 13.300 1.00 85.88 110 ALA A N 1
ATOM 841 C CA . ALA A 1 110 ? 4.959 -1.196 13.851 1.00 85.88 110 ALA A CA 1
ATOM 842 C C . ALA A 1 110 ? 5.552 -0.670 15.172 1.00 85.88 110 ALA A C 1
ATOM 844 O O . ALA A 1 110 ? 5.129 0.401 15.615 1.00 85.88 110 ALA A O 1
ATOM 845 N N . GLN A 1 111 ? 6.499 -1.378 15.804 1.00 84.81 111 GLN A N 1
ATOM 846 C CA . GLN A 1 111 ? 7.128 -0.941 17.057 1.00 84.81 111 GLN A CA 1
ATOM 847 C C . GLN A 1 111 ? 7.804 0.425 16.892 1.00 84.81 111 GLN A C 1
ATOM 849 O O . GLN A 1 111 ? 8.540 0.654 15.932 1.00 84.81 111 GLN A O 1
ATOM 854 N N . GLY A 1 112 ? 7.548 1.349 17.822 1.00 76.25 112 GLY A N 1
ATOM 855 C CA . GLY A 1 112 ? 8.096 2.705 17.756 1.00 76.25 112 GLY A CA 1
ATOM 856 C C . GLY A 1 112 ? 7.476 3.586 16.663 1.00 76.25 112 GLY A C 1
ATOM 857 O O . GLY A 1 112 ? 7.972 4.686 16.412 1.00 76.25 112 GLY A O 1
ATOM 858 N N . THR A 1 113 ? 6.396 3.133 16.017 1.00 83.31 113 THR A N 1
ATOM 859 C CA . THR A 1 113 ? 5.615 3.912 15.044 1.00 83.31 113 THR A CA 1
ATOM 860 C C . THR A 1 113 ? 4.224 4.233 15.593 1.00 83.31 113 THR A C 1
ATOM 862 O O . THR A 1 113 ? 3.773 3.678 16.591 1.00 83.31 113 THR A O 1
ATOM 865 N N . SER A 1 114 ? 3.478 5.093 14.902 1.00 83.06 114 SER A N 1
ATOM 866 C CA . SER A 1 114 ? 2.084 5.400 15.248 1.00 83.06 114 SER A CA 1
ATOM 867 C C . SER A 1 114 ? 1.114 4.217 15.073 1.00 83.06 114 SER A C 1
ATOM 869 O O . SER A 1 114 ? -0.012 4.264 15.577 1.00 83.06 114 SER A O 1
ATOM 871 N N . PHE A 1 115 ? 1.541 3.145 14.398 1.00 88.50 115 PHE A N 1
ATOM 872 C CA . PHE A 1 115 ? 0.797 1.889 14.290 1.00 88.50 115 PHE A CA 1
ATOM 873 C C . PHE A 1 115 ? 1.110 0.887 15.411 1.00 88.50 115 PHE A C 1
ATOM 875 O O . PHE A 1 115 ? 0.558 -0.217 15.401 1.00 88.50 115 PHE A O 1
ATOM 882 N N . GLU A 1 116 ? 1.948 1.237 16.392 1.00 89.44 116 GLU A N 1
ATOM 883 C CA . GLU A 1 116 ? 2.267 0.344 17.508 1.00 89.44 116 GLU A CA 1
ATOM 884 C C . GLU A 1 116 ? 0.993 -0.123 18.237 1.00 89.44 116 GLU A C 1
ATOM 886 O O . GLU A 1 116 ? 0.110 0.665 18.590 1.00 89.44 116 GLU A O 1
ATOM 891 N N . GLY A 1 117 ? 0.861 -1.442 18.402 1.00 89.38 117 GLY A N 1
ATOM 892 C CA . GLY A 1 117 ? -0.317 -2.070 19.007 1.00 89.38 117 GLY A CA 1
ATOM 893 C C . GLY A 1 117 ? -1.610 -1.978 18.182 1.00 89.38 117 GLY A C 1
ATOM 894 O O . GLY A 1 117 ? -2.667 -2.358 18.683 1.00 89.38 117 GLY A O 1
ATOM 895 N N . LYS A 1 118 ? -1.565 -1.478 16.937 1.00 91.44 118 LYS A N 1
ATOM 896 C CA . LYS A 1 118 ? -2.754 -1.332 16.073 1.00 91.44 118 LYS A CA 1
ATOM 897 C C . LYS A 1 118 ? -3.028 -2.539 15.177 1.00 91.44 118 LYS A C 1
ATOM 899 O O . LYS A 1 118 ? -4.165 -2.721 14.753 1.00 91.44 118 LYS A O 1
ATOM 904 N N . PHE A 1 119 ? -2.024 -3.367 14.896 1.00 92.69 119 PHE A N 1
ATOM 905 C CA . PHE A 1 119 ? -2.201 -4.633 14.181 1.00 92.69 119 PHE A CA 1
ATOM 906 C C . PHE A 1 119 ? -2.669 -5.721 15.154 1.00 92.69 119 PHE A C 1
ATOM 908 O O . PHE A 1 119 ? -1.850 -6.355 15.814 1.00 92.69 119 PHE A O 1
ATOM 915 N N . SER A 1 120 ? -3.985 -5.907 15.278 1.00 91.88 120 SER A N 1
ATOM 916 C CA . SER A 1 120 ? -4.594 -6.884 16.192 1.00 91.88 120 SER A CA 1
ATOM 917 C C . SER A 1 120 ? -5.871 -7.462 15.593 1.00 91.88 120 SER A C 1
ATOM 919 O O . SER A 1 120 ? -6.754 -6.705 15.184 1.00 91.88 120 SER A O 1
ATOM 921 N N . GLY A 1 121 ? -5.967 -8.791 15.524 1.00 93.88 121 GLY A N 1
ATOM 922 C CA . GLY A 1 121 ? -7.123 -9.531 15.016 1.00 93.88 121 GLY A CA 1
ATOM 923 C C . GLY A 1 121 ? -7.301 -9.457 13.498 1.00 93.88 121 GLY A C 1
ATOM 924 O O . GLY A 1 121 ? -7.439 -10.493 12.857 1.00 93.88 121 GLY A O 1
ATOM 925 N N . LYS A 1 122 ? -7.279 -8.250 12.921 1.00 95.31 122 LYS A N 1
ATOM 926 C CA . LYS A 1 122 ? -7.461 -7.982 11.488 1.00 95.31 122 LYS A CA 1
ATOM 927 C C . LYS A 1 122 ? -6.500 -6.912 10.974 1.00 95.31 122 LYS A C 1
ATOM 929 O O . LYS A 1 122 ? -6.124 -5.983 11.692 1.00 95.31 122 LYS A O 1
ATOM 934 N N . ALA A 1 123 ? -6.159 -7.009 9.696 1.00 94.50 123 ALA A N 1
ATOM 935 C CA . ALA A 1 123 ? -5.437 -5.981 8.958 1.00 94.50 123 ALA A CA 1
ATOM 936 C C . ALA A 1 123 ? -5.990 -5.869 7.535 1.00 94.50 123 ALA A C 1
ATOM 938 O O . ALA A 1 123 ? -6.682 -6.767 7.051 1.00 94.50 123 ALA A O 1
ATOM 939 N N . VAL A 1 124 ? -5.702 -4.752 6.873 1.00 95.06 124 VAL A N 1
ATOM 940 C CA . VAL A 1 124 ? -6.031 -4.560 5.459 1.00 95.06 124 VAL A CA 1
ATOM 941 C C . VAL A 1 124 ? -4.769 -4.680 4.633 1.00 95.06 124 VAL A C 1
ATOM 943 O O . VAL A 1 124 ? -3.783 -3.991 4.897 1.00 95.06 124 VAL A O 1
ATOM 946 N N . GLN A 1 125 ? -4.825 -5.561 3.642 1.00 95.12 125 GLN A N 1
ATOM 947 C CA . GLN A 1 125 ? -3.800 -5.754 2.632 1.00 95.12 125 GLN A CA 1
ATOM 948 C C . GLN A 1 125 ? -4.202 -4.985 1.372 1.00 95.12 125 GLN A C 1
ATOM 950 O O . GLN A 1 125 ? -5.296 -5.186 0.841 1.00 95.12 125 GLN A O 1
ATOM 955 N N . TYR A 1 126 ? -3.287 -4.150 0.889 1.00 95.06 126 TYR A N 1
ATOM 956 C CA . TYR A 1 126 ? -3.365 -3.470 -0.399 1.00 95.06 126 TYR A CA 1
ATOM 957 C C . TYR A 1 126 ? -2.339 -4.108 -1.330 1.00 95.06 126 TYR A C 1
ATOM 959 O O . TYR A 1 126 ? -1.153 -4.132 -1.002 1.00 95.06 126 TYR A O 1
ATOM 967 N N . GLU A 1 127 ? -2.779 -4.650 -2.460 1.00 94.75 127 GLU A N 1
ATOM 968 C CA . GLU A 1 127 ? -1.952 -5.423 -3.391 1.00 94.75 127 GLU A CA 1
ATOM 969 C C . GLU A 1 127 ? -2.066 -4.865 -4.809 1.00 94.75 127 GLU A C 1
ATOM 971 O O . GLU A 1 127 ? -3.150 -4.488 -5.253 1.00 94.75 127 GLU A O 1
ATOM 976 N N . SER A 1 128 ? -0.946 -4.810 -5.527 1.00 94.31 128 SER A N 1
ATOM 977 C CA . SER A 1 128 ? -0.913 -4.383 -6.926 1.00 94.31 128 SER A CA 1
ATOM 978 C C . SER A 1 128 ? 0.175 -5.127 -7.695 1.00 94.31 128 SER A C 1
ATOM 980 O O . SER A 1 128 ? 1.190 -5.543 -7.129 1.00 94.31 128 SER A O 1
ATOM 982 N N . THR A 1 129 ? -0.056 -5.292 -8.997 1.00 93.19 129 THR A N 1
ATOM 983 C CA . THR A 1 129 ? 0.947 -5.730 -9.973 1.00 93.19 129 THR A CA 1
ATOM 984 C C . THR A 1 129 ? 1.125 -4.619 -10.999 1.00 93.19 129 THR A C 1
ATOM 986 O O . THR A 1 129 ? 0.147 -4.127 -11.564 1.00 93.19 129 THR A O 1
ATOM 989 N N . LEU A 1 130 ? 2.369 -4.209 -11.204 1.00 92.81 130 LEU A N 1
ATOM 990 C CA . LEU A 1 130 ? 2.782 -3.148 -12.105 1.00 92.81 130 LEU A CA 1
ATOM 991 C C . LEU A 1 130 ? 3.441 -3.771 -13.330 1.00 92.81 130 LEU A C 1
ATOM 993 O O . LEU A 1 130 ? 4.401 -4.520 -13.189 1.00 92.81 130 LEU A O 1
ATOM 997 N N . GLU A 1 131 ? 2.920 -3.456 -14.510 1.00 91.69 131 GLU A N 1
ATOM 998 C CA . GLU A 1 131 ? 3.467 -3.866 -15.806 1.00 91.69 131 GLU A CA 1
ATOM 999 C C . GLU A 1 131 ? 4.309 -2.731 -16.382 1.00 91.69 131 GLU A C 1
ATOM 1001 O O . GLU A 1 131 ? 3.851 -1.582 -16.423 1.00 91.69 131 GLU A O 1
ATOM 1006 N N . ASP A 1 132 ? 5.539 -3.035 -16.793 1.00 89.00 132 ASP A N 1
ATOM 1007 C CA . ASP A 1 132 ? 6.439 -2.061 -17.404 1.00 89.00 132 ASP A CA 1
ATOM 1008 C C . ASP A 1 132 ? 5.819 -1.550 -18.714 1.00 89.00 132 ASP A C 1
ATOM 1010 O O . ASP A 1 132 ? 5.259 -2.287 -19.531 1.00 89.00 132 ASP A O 1
ATOM 1014 N N . SER A 1 133 ? 5.868 -0.234 -18.893 1.00 88.50 133 SER A N 1
ATOM 1015 C CA . SER A 1 133 ? 5.284 0.434 -20.055 1.00 88.50 133 SER A CA 1
ATOM 1016 C C . SER A 1 133 ? 6.050 0.141 -21.343 1.00 88.50 133 SER A C 1
ATOM 1018 O O . SER A 1 133 ? 5.456 0.200 -22.421 1.00 88.50 133 SER A O 1
ATOM 1020 N N . SER A 1 134 ? 7.351 -0.132 -21.231 1.00 86.75 134 SER A N 1
ATOM 1021 C CA . SER A 1 134 ? 8.274 -0.329 -22.354 1.00 86.75 134 SER A CA 1
ATOM 1022 C C . SER A 1 134 ? 8.374 -1.795 -22.759 1.00 86.75 134 SER A C 1
ATOM 1024 O O . SER A 1 134 ? 8.457 -2.094 -23.949 1.00 86.75 134 SER A O 1
ATOM 1026 N N . ASP A 1 135 ? 8.337 -2.700 -21.781 1.00 84.62 135 ASP A N 1
ATOM 1027 C CA . ASP A 1 135 ? 8.346 -4.145 -21.999 1.00 84.62 135 ASP A CA 1
ATOM 1028 C C . ASP A 1 135 ? 7.264 -4.818 -21.143 1.00 84.62 135 ASP A C 1
ATOM 1030 O O . ASP A 1 135 ? 7.503 -5.102 -19.972 1.00 84.62 135 ASP A O 1
ATOM 1034 N N . PRO A 1 136 ? 6.092 -5.136 -21.720 1.00 80.50 136 PRO A N 1
ATOM 1035 C CA . PRO A 1 136 ? 5.011 -5.827 -21.027 1.00 80.50 136 PRO A CA 1
ATOM 1036 C C . PRO A 1 136 ? 5.375 -7.190 -20.445 1.00 80.50 136 PRO A C 1
ATOM 1038 O O . PRO A 1 136 ? 4.516 -7.795 -19.826 1.00 80.50 136 PRO A O 1
ATOM 1041 N N . GLN A 1 137 ? 6.565 -7.740 -20.703 1.00 83.19 137 GLN A N 1
ATOM 1042 C CA . GLN A 1 137 ? 7.023 -8.933 -19.997 1.00 83.19 137 GLN A CA 1
ATOM 1043 C C . GLN A 1 137 ? 7.548 -8.592 -18.603 1.00 83.19 137 GLN A C 1
ATOM 1045 O O . GLN A 1 137 ? 7.448 -9.435 -17.726 1.00 83.19 137 GLN A O 1
ATOM 1050 N N . ASN A 1 138 ? 8.070 -7.386 -18.365 1.00 87.25 138 ASN A N 1
ATOM 1051 C CA . ASN A 1 138 ? 8.574 -6.984 -17.056 1.00 87.25 138 ASN A CA 1
ATOM 1052 C C . ASN A 1 138 ? 7.428 -6.564 -16.131 1.00 87.25 138 ASN A C 1
ATOM 1054 O O . ASN A 1 138 ? 6.646 -5.658 -16.428 1.00 87.25 138 ASN A O 1
ATOM 1058 N N . PHE A 1 139 ? 7.382 -7.182 -14.956 1.00 90.31 139 PHE A N 1
ATOM 1059 C CA . PHE A 1 139 ? 6.398 -6.895 -13.926 1.00 90.31 139 PHE A CA 1
ATOM 1060 C C . PHE A 1 139 ? 7.027 -6.799 -12.547 1.00 90.31 139 PHE A C 1
ATOM 1062 O O . PHE A 1 139 ? 8.040 -7.430 -12.247 1.00 90.31 139 PHE A O 1
ATOM 1069 N N . MET A 1 140 ? 6.338 -6.078 -11.673 1.00 88.81 140 MET A N 1
ATOM 1070 C CA . MET A 1 140 ? 6.605 -6.036 -10.245 1.00 88.81 140 MET A CA 1
ATOM 1071 C C . MET A 1 140 ? 5.305 -6.228 -9.479 1.00 88.81 140 MET A C 1
ATOM 1073 O O . MET A 1 140 ? 4.271 -5.668 -9.835 1.00 88.81 140 MET A O 1
ATOM 1077 N N . LYS A 1 141 ? 5.359 -6.968 -8.377 1.00 90.69 141 LYS A N 1
ATOM 1078 C CA . LYS A 1 141 ? 4.242 -7.128 -7.457 1.00 90.69 141 LYS A CA 1
ATOM 1079 C C . LYS A 1 141 ? 4.606 -6.559 -6.100 1.00 90.69 141 LYS A C 1
ATOM 1081 O O . LYS A 1 141 ? 5.698 -6.797 -5.590 1.00 90.69 141 LYS A O 1
ATOM 1086 N N . PHE A 1 142 ? 3.674 -5.847 -5.485 1.00 89.75 142 PHE A N 1
ATOM 1087 C CA . PHE A 1 142 ? 3.870 -5.355 -4.131 1.00 89.75 142 PHE A CA 1
ATOM 1088 C C . PHE A 1 142 ? 2.594 -5.430 -3.305 1.00 89.75 142 PHE A C 1
ATOM 1090 O O . PHE A 1 142 ? 1.472 -5.451 -3.819 1.00 89.75 142 PHE A O 1
ATOM 1097 N N . LYS A 1 143 ? 2.805 -5.477 -1.994 1.00 92.31 143 LYS A N 1
ATOM 1098 C CA . LYS A 1 143 ? 1.786 -5.444 -0.958 1.00 92.31 143 LYS A CA 1
ATOM 1099 C C . LYS A 1 143 ? 2.189 -4.455 0.112 1.00 92.31 143 LYS A C 1
ATOM 1101 O O . LYS A 1 143 ? 3.368 -4.344 0.445 1.00 92.31 143 LYS A O 1
ATOM 1106 N N . PHE A 1 144 ? 1.213 -3.792 0.700 1.00 92.50 144 PHE A N 1
ATOM 1107 C CA . PHE A 1 144 ? 1.421 -3.041 1.926 1.00 92.50 144 PHE A CA 1
ATOM 1108 C C . PHE A 1 144 ? 0.195 -3.124 2.823 1.00 92.50 144 PHE A C 1
ATOM 1110 O O . PHE A 1 144 ? -0.901 -3.470 2.378 1.00 92.50 144 PHE A O 1
ATOM 1117 N N . TYR A 1 145 ? 0.409 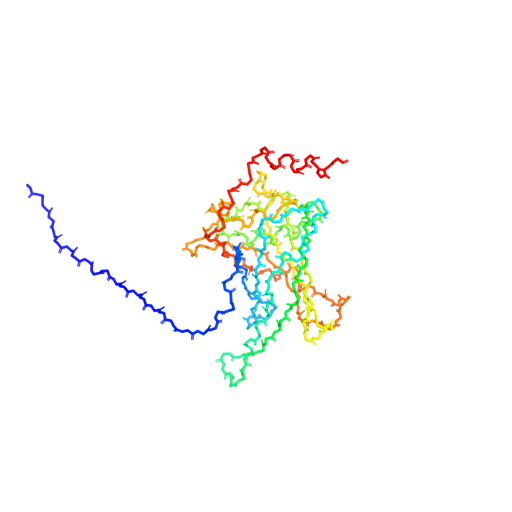-2.863 4.108 1.00 92.94 145 TYR A N 1
ATOM 1118 C CA . TYR A 1 145 ? -0.544 -3.226 5.146 1.00 92.94 145 TYR A CA 1
ATOM 1119 C C . TYR A 1 145 ? -0.896 -2.032 6.023 1.00 92.94 145 TYR A C 1
ATOM 1121 O O . TYR A 1 145 ? -0.020 -1.276 6.443 1.00 92.94 145 TYR A O 1
ATOM 1129 N N . ALA A 1 146 ? -2.181 -1.898 6.341 1.00 93.06 146 ALA A N 1
ATOM 1130 C CA . ALA A 1 146 ? -2.691 -0.948 7.325 1.00 93.06 146 ALA A CA 1
ATOM 1131 C C . ALA A 1 146 ? -3.481 -1.693 8.412 1.00 93.06 146 ALA A C 1
ATOM 1133 O O . ALA A 1 146 ? -4.075 -2.741 8.129 1.00 93.06 146 ALA A O 1
ATOM 1134 N N . PRO A 1 147 ? -3.532 -1.177 9.649 1.00 92.44 147 PRO A N 1
ATOM 1135 C CA . PRO A 1 147 ? -4.363 -1.777 10.685 1.00 92.44 147 PRO A CA 1
ATOM 1136 C C . PRO A 1 147 ? -5.853 -1.682 10.310 1.00 92.44 147 PRO A C 1
ATOM 1138 O O . PRO A 1 147 ? -6.291 -0.708 9.692 1.00 92.44 147 PRO A O 1
ATOM 1141 N N . TYR A 1 148 ? -6.649 -2.688 10.682 1.00 92.69 148 TYR A N 1
ATOM 1142 C CA . TYR A 1 148 ? -8.102 -2.667 10.479 1.00 92.69 148 TYR A CA 1
ATOM 1143 C C . TYR A 1 148 ? -8.770 -1.914 11.639 1.00 92.69 148 TYR A C 1
ATOM 1145 O O . TYR A 1 148 ? -9.165 -2.510 12.640 1.00 92.69 148 TYR A O 1
ATOM 1153 N N . ILE A 1 149 ? -8.858 -0.585 11.538 1.00 87.00 149 ILE A N 1
ATOM 1154 C CA . ILE A 1 149 ? -9.435 0.265 12.588 1.00 87.00 149 ILE A CA 1
ATOM 1155 C C . ILE A 1 149 ? -10.733 0.849 12.055 1.00 87.00 149 ILE A C 1
ATOM 1157 O O . ILE A 1 149 ? -10.711 1.707 11.183 1.00 87.00 149 ILE A O 1
ATOM 1161 N N . TYR A 1 150 ? -11.873 0.428 12.588 1.00 75.69 150 TYR A N 1
ATOM 1162 C CA . TYR A 1 150 ? -13.140 1.068 12.247 1.00 75.69 150 TYR A CA 1
ATOM 1163 C C . TYR A 1 150 ? -13.274 2.421 12.974 1.00 75.69 150 TYR A C 1
ATOM 1165 O O . TYR A 1 150 ? -12.957 2.493 14.164 1.00 75.69 150 TYR A O 1
ATOM 1173 N N . PRO A 1 151 ? -13.756 3.495 12.320 1.00 71.94 151 PRO A N 1
ATOM 1174 C CA . PRO A 1 151 ? -14.150 3.599 10.910 1.00 71.94 151 PRO A CA 1
ATOM 1175 C C . PRO A 1 151 ? -13.010 4.065 9.977 1.00 71.94 151 PRO A C 1
ATOM 1177 O O . PRO A 1 151 ? -13.230 4.256 8.790 1.00 71.94 151 PRO A O 1
ATOM 1180 N N . PHE A 1 152 ? -11.799 4.270 10.505 1.00 73.75 152 PHE A N 1
ATOM 1181 C CA . PHE A 1 152 ? -10.628 4.763 9.767 1.00 73.75 152 PHE A CA 1
ATOM 1182 C C . PHE A 1 152 ? -10.317 3.960 8.492 1.00 73.75 152 PHE A C 1
ATOM 1184 O O . PHE A 1 152 ? -10.041 4.546 7.445 1.00 73.75 152 PHE A O 1
ATOM 1191 N N . THR A 1 153 ? -10.388 2.633 8.561 1.00 80.75 153 THR A N 1
ATOM 1192 C CA . THR A 1 153 ? -10.120 1.745 7.431 1.00 80.75 153 THR A CA 1
ATOM 1193 C C . THR A 1 153 ? -11.433 1.291 6.801 1.00 80.75 153 THR A C 1
ATOM 1195 O O . THR A 1 153 ? -12.165 0.495 7.387 1.00 80.75 153 THR A O 1
ATOM 1198 N N . ASN A 1 154 ? -11.720 1.770 5.588 1.00 83.69 154 ASN A N 1
ATOM 1199 C CA . ASN A 1 154 ? -12.863 1.337 4.783 1.00 83.69 154 ASN A CA 1
ATOM 1200 C C . ASN A 1 154 ? -12.361 0.559 3.561 1.00 83.69 154 ASN A C 1
ATOM 1202 O O . ASN A 1 154 ? -11.734 1.128 2.682 1.00 83.69 154 ASN A O 1
ATOM 1206 N N . ILE A 1 155 ? -12.658 -0.735 3.469 1.00 89.62 155 ILE A N 1
ATOM 1207 C CA . ILE A 1 155 ? -12.168 -1.588 2.369 1.00 89.62 155 ILE A CA 1
ATOM 1208 C C . ILE A 1 155 ? -12.811 -1.293 1.008 1.00 89.62 155 ILE A C 1
ATOM 1210 O O . ILE A 1 155 ? -12.320 -1.764 -0.015 1.00 89.62 155 ILE A O 1
ATOM 1214 N N . TYR A 1 156 ? -13.894 -0.518 0.992 1.00 89.81 156 TYR A N 1
ATOM 1215 C CA . TYR A 1 156 ? -14.578 -0.085 -0.223 1.00 89.81 156 TYR A CA 1
ATOM 1216 C C . TYR A 1 156 ? -14.161 1.324 -0.660 1.00 89.81 156 TYR A C 1
ATOM 1218 O O . TYR A 1 156 ? -14.623 1.795 -1.692 1.00 89.81 156 TYR A O 1
ATOM 1226 N N . SER A 1 157 ? -13.271 2.005 0.075 1.00 87.19 157 SER A N 1
ATOM 1227 C CA . SER A 1 157 ? -12.788 3.348 -0.265 1.00 87.19 157 SER A CA 1
ATOM 1228 C C . SER A 1 157 ? -11.297 3.522 0.024 1.00 87.19 157 SER A C 1
ATOM 1230 O O . SER A 1 157 ? -10.799 3.102 1.059 1.00 87.19 157 SER A O 1
ATOM 1232 N N . LEU A 1 158 ? -10.586 4.262 -0.827 1.00 87.56 158 LEU A N 1
ATOM 1233 C CA . LEU A 1 158 ? -9.180 4.617 -0.578 1.00 87.56 158 LEU A CA 1
ATOM 1234 C C . LEU A 1 158 ? -8.999 5.836 0.345 1.00 87.56 158 LEU A C 1
ATOM 1236 O O . LEU A 1 158 ? -7.884 6.332 0.519 1.00 87.56 158 LEU A O 1
ATOM 1240 N N . SER A 1 159 ? -10.075 6.286 0.997 1.00 79.81 159 SER A N 1
ATOM 1241 C CA . SER A 1 159 ? -10.068 7.440 1.907 1.00 79.81 159 SER A CA 1
ATOM 1242 C C . SER A 1 159 ? -9.146 7.271 3.113 1.00 79.81 159 SER A C 1
ATOM 1244 O O . SER A 1 159 ? -8.738 8.268 3.705 1.00 79.81 159 SER A O 1
ATOM 1246 N N . VAL A 1 160 ? -8.754 6.044 3.469 1.00 82.81 160 VAL A N 1
ATOM 1247 C CA . VAL A 1 160 ? -7.718 5.771 4.482 1.00 82.81 160 VAL A CA 1
ATOM 1248 C C . VAL A 1 160 ? -6.411 6.529 4.200 1.00 82.81 160 VAL A C 1
ATOM 1250 O O . VAL A 1 160 ? -5.693 6.881 5.130 1.00 82.81 160 VAL A O 1
ATOM 1253 N N . PHE A 1 161 ? -6.129 6.837 2.928 1.00 86.38 161 PHE A N 1
ATOM 1254 C CA . PHE A 1 161 ? -4.945 7.577 2.489 1.00 86.38 161 PHE A CA 1
ATOM 1255 C C . PHE A 1 161 ? -5.139 9.103 2.481 1.00 86.38 161 PHE A C 1
ATOM 1257 O O . PHE A 1 161 ? -4.238 9.838 2.079 1.00 86.38 161 PHE A O 1
ATOM 1264 N N . ASN A 1 162 ? -6.287 9.611 2.937 1.00 79.94 162 ASN A N 1
ATOM 1265 C CA . ASN A 1 162 ? -6.510 11.048 3.081 1.00 79.94 162 ASN A CA 1
ATOM 1266 C C . ASN A 1 162 ? -5.707 11.612 4.260 1.00 79.94 162 ASN A C 1
ATOM 1268 O O . ASN A 1 162 ? -5.658 11.023 5.343 1.00 79.94 162 ASN A O 1
ATOM 1272 N N . THR A 1 163 ? -5.168 12.821 4.090 1.00 78.56 163 THR A N 1
ATOM 1273 C CA . THR A 1 163 ? -4.410 13.551 5.125 1.00 78.56 163 THR A CA 1
ATOM 1274 C C . THR A 1 163 ? -5.163 13.647 6.446 1.00 78.56 163 THR A C 1
ATOM 1276 O O . THR A 1 163 ? -4.594 13.419 7.514 1.00 78.56 163 THR A O 1
ATOM 1279 N N . SER A 1 164 ? -6.463 13.932 6.388 1.00 78.56 164 SER A N 1
ATOM 1280 C CA . SER A 1 164 ? -7.317 14.061 7.567 1.00 78.56 164 SER A CA 1
ATOM 1281 C C . SER A 1 164 ? -7.461 12.757 8.356 1.00 78.56 164 SER A C 1
ATOM 1283 O O . SER A 1 164 ? -7.491 12.791 9.582 1.00 78.56 164 SER A O 1
ATOM 1285 N N . ASN A 1 165 ? -7.499 11.611 7.669 1.00 79.31 165 ASN A N 1
ATOM 1286 C CA . ASN A 1 165 ? -7.554 10.291 8.302 1.00 79.31 165 ASN A CA 1
ATOM 1287 C C . ASN A 1 165 ? -6.192 9.884 8.871 1.00 79.31 165 ASN A C 1
ATOM 1289 O O . ASN A 1 165 ? -6.117 9.230 9.907 1.00 79.31 165 ASN A O 1
ATOM 1293 N N . LEU A 1 166 ? -5.109 10.314 8.224 1.00 83.62 166 LEU A N 1
ATOM 1294 C CA . LEU A 1 166 ? -3.750 9.960 8.615 1.00 83.62 166 LEU A CA 1
A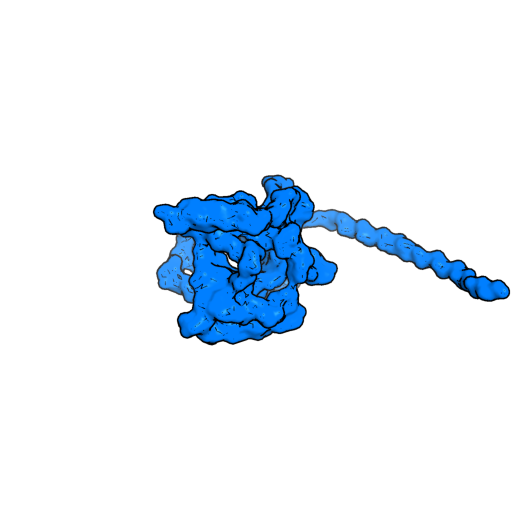TOM 1295 C C . LEU A 1 166 ? -3.118 10.896 9.638 1.00 83.62 166 LEU A C 1
ATOM 1297 O O . LEU A 1 166 ? -2.040 10.586 10.132 1.00 83.62 166 LEU A O 1
ATOM 1301 N N . THR A 1 167 ? -3.770 12.008 9.987 1.00 82.81 167 THR A N 1
ATOM 1302 C CA . THR A 1 167 ? -3.196 13.058 10.846 1.00 82.81 167 THR A CA 1
ATOM 1303 C C . THR A 1 167 ? -2.670 12.509 12.175 1.00 82.81 167 THR A C 1
ATOM 1305 O O . THR A 1 167 ? -1.589 12.893 12.612 1.00 82.81 167 THR A O 1
ATOM 1308 N N . THR A 1 168 ? -3.378 11.562 12.797 1.00 81.94 168 THR A N 1
ATOM 1309 C CA . THR A 1 168 ? -2.954 10.931 14.061 1.00 81.94 168 THR A CA 1
ATOM 1310 C C . THR A 1 168 ? -1.783 9.963 13.907 1.00 81.94 168 THR A C 1
ATOM 1312 O O . THR A 1 168 ? -1.211 9.531 14.904 1.00 81.94 168 THR A O 1
ATOM 1315 N N . PHE A 1 169 ? -1.449 9.596 12.671 1.00 86.00 169 PHE A N 1
ATOM 1316 C CA . PHE A 1 169 ? -0.411 8.633 12.335 1.00 86.00 169 PHE A CA 1
ATOM 1317 C C . PHE A 1 169 ? 0.841 9.278 11.730 1.00 86.00 169 PHE A C 1
ATOM 1319 O O . PHE A 1 169 ? 1.825 8.568 11.511 1.00 86.00 169 PHE A O 1
ATOM 1326 N N . LEU A 1 170 ? 0.829 10.594 11.486 1.00 85.31 170 LEU A N 1
ATOM 1327 C CA . LEU A 1 170 ? 1.972 11.325 10.944 1.00 85.31 170 LEU A CA 1
ATOM 1328 C C . LEU A 1 170 ? 3.128 11.352 11.944 1.00 85.31 170 LEU A C 1
ATOM 1330 O O . LEU A 1 170 ? 2.962 11.697 13.113 1.00 85.31 170 LEU A O 1
ATOM 1334 N N . ASN A 1 171 ? 4.322 11.031 11.459 1.00 84.00 171 ASN A N 1
ATOM 1335 C CA . ASN A 1 171 ? 5.556 11.270 12.190 1.00 84.00 171 ASN A CA 1
ATOM 1336 C C . ASN A 1 171 ? 5.965 12.758 12.115 1.00 84.00 171 ASN A C 1
ATOM 1338 O O . ASN A 1 171 ? 5.341 13.572 11.432 1.00 84.00 171 ASN A O 1
ATOM 1342 N N . ASN A 1 172 ? 7.081 13.111 12.758 1.00 83.00 172 ASN A N 1
ATOM 1343 C CA . ASN A 1 172 ? 7.616 14.482 12.775 1.00 83.00 172 ASN A CA 1
ATOM 1344 C C . ASN A 1 172 ? 7.990 15.042 11.385 1.00 83.00 172 ASN A C 1
ATOM 1346 O O . ASN A 1 172 ? 8.268 16.231 11.262 1.00 83.00 172 ASN A O 1
ATOM 1350 N N . GLN A 1 173 ? 8.022 14.202 10.347 1.00 83.62 173 GLN A N 1
ATOM 1351 C CA . GLN A 1 173 ? 8.296 14.572 8.956 1.00 83.62 173 GLN A CA 1
ATOM 1352 C C . GLN A 1 173 ? 7.014 14.643 8.106 1.00 83.62 173 GLN A C 1
ATOM 1354 O O . GLN A 1 173 ? 7.107 14.800 6.891 1.00 83.62 173 GLN A O 1
ATOM 1359 N N . GLY A 1 174 ? 5.828 14.495 8.710 1.00 84.44 174 GLY A N 1
ATOM 1360 C CA . GLY A 1 174 ? 4.551 14.496 7.990 1.00 84.44 174 GLY A CA 1
ATOM 1361 C C . GLY A 1 174 ? 4.308 13.228 7.169 1.00 84.44 174 GLY A C 1
ATOM 1362 O O . GLY A 1 174 ? 3.607 13.278 6.161 1.00 84.44 174 GLY A O 1
ATOM 1363 N N . LYS A 1 175 ? 4.906 12.100 7.570 1.00 87.50 175 LYS A N 1
ATOM 1364 C CA . LYS A 1 175 ? 4.849 10.820 6.852 1.00 87.50 175 LYS A CA 1
ATOM 1365 C C . LYS A 1 175 ? 4.206 9.726 7.695 1.00 87.5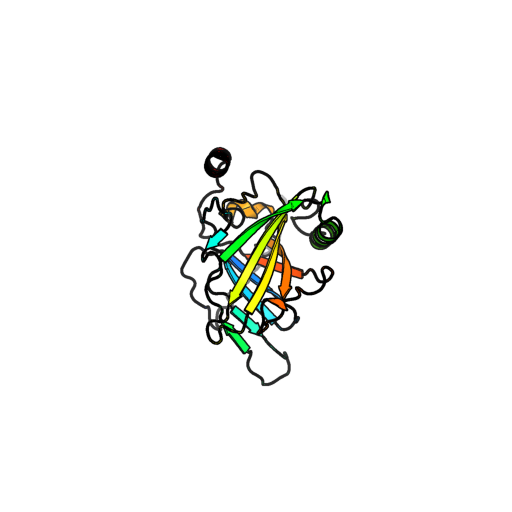0 175 LYS A C 1
ATOM 1367 O O . LYS A 1 175 ? 4.349 9.722 8.917 1.00 87.50 175 LYS A O 1
ATOM 1372 N N . VAL A 1 176 ? 3.570 8.763 7.035 1.00 88.06 176 VAL A N 1
ATOM 1373 C CA . VAL A 1 176 ? 3.095 7.506 7.636 1.00 88.06 176 VAL A CA 1
ATOM 1374 C C . VAL A 1 176 ? 3.889 6.345 7.052 1.00 88.06 176 VAL A C 1
ATOM 1376 O O . VAL A 1 176 ? 4.187 6.342 5.860 1.00 88.06 176 VAL A O 1
ATOM 1379 N N . LEU A 1 177 ? 4.262 5.377 7.886 1.00 89.12 177 LEU A N 1
ATOM 1380 C CA . LEU A 1 177 ? 5.010 4.197 7.459 1.00 89.12 177 LEU A CA 1
ATOM 1381 C C . LEU A 1 177 ? 4.068 2.999 7.362 1.00 89.12 177 LEU A C 1
ATOM 1383 O O . LEU A 1 177 ? 3.486 2.584 8.360 1.00 89.12 177 LEU A O 1
ATOM 1387 N N . PHE A 1 178 ? 3.935 2.444 6.162 1.00 90.88 178 PHE A N 1
ATOM 1388 C CA . PHE A 1 178 ? 3.144 1.242 5.911 1.00 90.88 178 PHE A CA 1
ATOM 1389 C C . PHE A 1 178 ? 4.084 0.054 5.723 1.00 90.88 178 PHE A C 1
ATOM 1391 O O . PHE A 1 178 ? 4.886 0.091 4.785 1.00 90.88 178 PHE A O 1
ATOM 1398 N N . PRO A 1 179 ? 4.009 -0.995 6.566 1.00 90.56 179 PRO A N 1
ATOM 1399 C CA . PRO A 1 179 ? 4.753 -2.226 6.336 1.00 90.56 179 PRO A CA 1
ATOM 1400 C C . PRO A 1 179 ? 4.469 -2.768 4.938 1.00 90.56 179 PRO A C 1
ATOM 1402 O O . PRO A 1 179 ? 3.316 -2.745 4.494 1.00 90.56 179 PRO A O 1
ATOM 1405 N N . LYS A 1 180 ? 5.505 -3.247 4.247 1.00 89.25 180 LYS A N 1
ATOM 1406 C CA . LYS A 1 180 ? 5.389 -3.671 2.848 1.00 89.25 180 LYS A CA 1
ATOM 1407 C C . LYS A 1 180 ? 6.149 -4.946 2.519 1.00 89.25 180 LYS A C 1
ATOM 1409 O O . LYS A 1 180 ? 7.089 -5.316 3.215 1.00 89.25 180 LYS A O 1
ATOM 1414 N N . GLN A 1 181 ? 5.759 -5.536 1.394 1.00 88.12 181 GLN A N 1
ATOM 1415 C CA . GLN A 1 181 ? 6.461 -6.598 0.681 1.00 88.12 181 GLN A CA 1
ATOM 1416 C C . GLN A 1 181 ? 6.481 -6.260 -0.806 1.00 88.12 181 GLN A C 1
ATOM 1418 O O . GLN A 1 181 ? 5.494 -5.762 -1.345 1.00 88.12 181 GLN A O 1
ATOM 1423 N N . ILE A 1 182 ? 7.587 -6.543 -1.474 1.00 86.94 182 ILE A N 1
ATOM 1424 C CA . ILE A 1 182 ? 7.797 -6.213 -2.881 1.00 86.94 182 ILE A CA 1
ATOM 1425 C C . ILE A 1 182 ? 8.604 -7.332 -3.532 1.00 86.94 182 ILE A C 1
ATOM 1427 O O . ILE A 1 182 ? 9.464 -7.938 -2.890 1.00 86.94 182 ILE A O 1
ATOM 1431 N N . SER A 1 183 ? 8.265 -7.672 -4.770 1.00 86.38 183 SER A N 1
ATOM 1432 C CA . SER A 1 183 ? 9.032 -8.610 -5.582 1.00 86.38 183 SER A CA 1
ATOM 1433 C C . SER A 1 183 ? 10.089 -7.853 -6.388 1.00 86.38 183 SER A C 1
ATOM 1435 O O . SER A 1 183 ? 9.873 -6.681 -6.709 1.00 86.38 183 SER A O 1
ATOM 1437 N N . PRO A 1 184 ? 11.173 -8.520 -6.813 1.00 84.06 184 PRO A N 1
ATOM 1438 C CA . PRO A 1 184 ? 12.024 -7.987 -7.868 1.00 84.06 184 PRO A CA 1
ATOM 1439 C C . PRO A 1 184 ? 11.215 -7.757 -9.151 1.00 84.06 184 PRO A C 1
ATOM 1441 O O . PRO A 1 184 ? 10.120 -8.318 -9.319 1.00 84.06 184 PRO A O 1
ATOM 1444 N N . VAL A 1 185 ? 11.781 -6.981 -10.075 1.00 86.62 185 VAL A N 1
ATOM 1445 C CA . VAL A 1 185 ? 11.283 -6.929 -11.453 1.00 86.62 185 VAL A CA 1
ATOM 1446 C C . VAL A 1 185 ? 11.545 -8.285 -12.115 1.00 86.62 185 VAL A C 1
ATOM 1448 O O . VAL A 1 185 ? 12.668 -8.785 -12.091 1.00 86.62 185 VAL A O 1
ATOM 1451 N N . SER A 1 186 ? 10.508 -8.904 -12.681 1.00 83.44 186 SER A N 1
ATOM 1452 C CA . SER A 1 186 ? 10.581 -10.225 -13.321 1.00 83.44 186 SER A CA 1
ATOM 1453 C C . SER A 1 186 ? 9.873 -10.231 -14.665 1.00 83.44 186 SER A C 1
ATOM 1455 O O . SER A 1 186 ? 8.865 -9.552 -14.831 1.00 83.44 186 SER A O 1
ATOM 1457 N N . GLN A 1 187 ? 10.345 -11.079 -15.580 1.00 82.50 187 GLN A N 1
ATOM 1458 C CA . GLN A 1 187 ? 9.706 -11.318 -16.873 1.00 82.50 187 GLN A CA 1
ATOM 1459 C C . GLN A 1 187 ? 8.512 -12.292 -16.820 1.00 82.50 187 GLN A C 1
ATOM 1461 O O . GLN A 1 187 ? 7.817 -12.492 -17.813 1.00 82.50 187 GLN A O 1
ATOM 1466 N N . ASN A 1 188 ? 8.297 -12.967 -15.683 1.00 76.62 188 ASN A N 1
ATOM 1467 C CA . ASN A 1 188 ? 7.271 -14.001 -15.548 1.00 76.62 188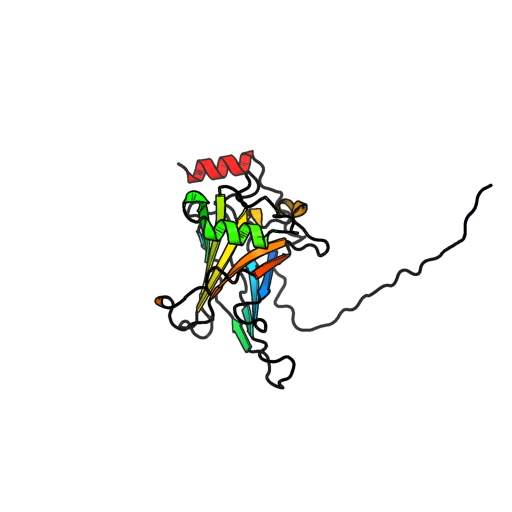 ASN A CA 1
ATOM 1468 C C . ASN A 1 188 ? 6.493 -13.864 -14.232 1.00 76.62 188 ASN A C 1
ATOM 1470 O O . ASN A 1 188 ? 7.040 -14.080 -13.143 1.00 76.62 188 ASN A O 1
ATOM 1474 N N . ILE A 1 189 ? 5.194 -13.572 -14.359 1.00 69.75 189 ILE A N 1
ATOM 1475 C CA . ILE A 1 189 ? 4.273 -13.331 -13.242 1.00 69.75 189 ILE A CA 1
ATOM 1476 C C . ILE A 1 189 ? 4.074 -14.558 -12.337 1.00 69.75 189 ILE A C 1
ATOM 1478 O O . ILE A 1 189 ? 3.951 -14.398 -11.124 1.00 69.75 189 ILE A O 1
ATOM 1482 N N . ASP A 1 190 ? 4.126 -15.775 -12.890 1.00 68.25 190 ASP A N 1
ATOM 1483 C CA . ASP A 1 190 ? 3.902 -17.025 -12.145 1.00 68.25 190 ASP A CA 1
ATOM 1484 C C . ASP A 1 190 ? 5.093 -17.392 -11.246 1.00 68.25 190 ASP A C 1
ATOM 1486 O O . ASP A 1 190 ? 4.976 -18.210 -10.335 1.00 68.25 190 ASP A O 1
ATOM 1490 N N . THR A 1 191 ? 6.249 -16.768 -11.484 1.00 64.12 191 THR A N 1
ATOM 1491 C CA . THR A 1 191 ? 7.489 -16.988 -10.720 1.00 64.12 191 THR A CA 1
ATOM 1492 C C . THR A 1 191 ? 7.795 -15.870 -9.726 1.00 64.12 191 THR A C 1
ATOM 1494 O O . THR A 1 191 ? 8.849 -15.883 -9.088 1.00 64.12 191 THR A O 1
ATOM 1497 N N . LEU A 1 192 ? 6.886 -14.897 -9.580 1.00 63.81 192 LEU A N 1
ATOM 1498 C CA . LEU A 1 192 ? 7.036 -13.784 -8.646 1.00 63.81 192 LEU A CA 1
ATOM 1499 C C . LEU A 1 192 ? 6.927 -14.269 -7.198 1.00 63.81 192 LEU A C 1
ATOM 1501 O O . LEU A 1 192 ? 5.867 -14.228 -6.571 1.00 63.81 192 LEU A O 1
ATOM 1505 N N . ASN A 1 193 ? 8.062 -14.675 -6.642 1.00 65.94 193 ASN A N 1
ATOM 1506 C CA . ASN A 1 193 ? 8.210 -14.832 -5.209 1.00 65.94 193 ASN A CA 1
ATOM 1507 C C . ASN A 1 193 ? 8.387 -13.440 -4.604 1.00 65.94 193 ASN A C 1
ATOM 1509 O O . ASN A 1 193 ? 9.410 -12.783 -4.805 1.00 65.94 193 ASN A O 1
ATOM 1513 N N . LEU A 1 194 ? 7.380 -12.980 -3.860 1.00 67.31 194 LEU A N 1
ATOM 1514 C CA . LEU 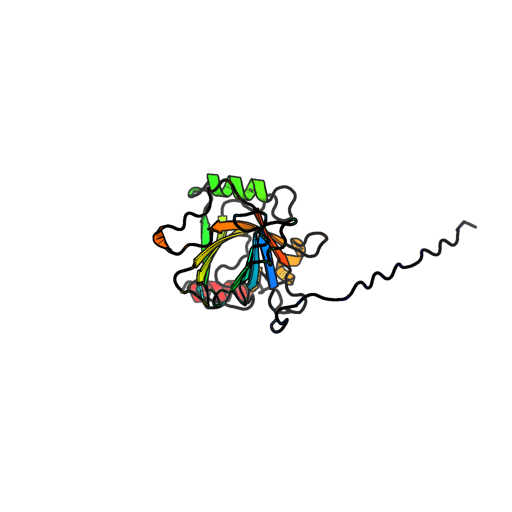A 1 194 ? 7.607 -11.920 -2.881 1.00 67.31 194 LEU A CA 1
ATOM 1515 C C . LEU A 1 194 ? 8.740 -12.412 -1.974 1.00 67.31 194 LEU A C 1
ATOM 1517 O O . LEU A 1 194 ? 8.699 -13.567 -1.540 1.00 67.31 194 LEU A O 1
ATOM 1521 N N . LEU A 1 195 ? 9.768 -11.582 -1.756 1.00 62.53 195 LEU A N 1
ATOM 1522 C CA . LEU A 1 195 ? 10.865 -11.937 -0.853 1.00 62.53 195 LEU A CA 1
ATOM 1523 C C . LEU A 1 195 ? 10.280 -12.490 0.446 1.00 62.53 195 LEU A C 1
ATOM 1525 O O . LEU A 1 195 ? 9.283 -11.948 0.928 1.00 62.53 195 LEU A O 1
ATOM 1529 N N . ASN A 1 196 ? 10.899 -13.559 0.966 1.00 55.03 196 ASN A N 1
ATOM 1530 C CA . ASN A 1 196 ? 10.500 -14.253 2.192 1.00 55.03 196 ASN A CA 1
ATOM 1531 C C . ASN A 1 196 ? 9.862 -13.289 3.201 1.00 55.03 196 ASN A C 1
ATOM 1533 O O . ASN A 1 196 ? 10.438 -12.230 3.464 1.00 55.03 196 ASN A O 1
ATOM 1537 N N . ASP A 1 197 ? 8.747 -13.702 3.817 1.00 52.81 197 ASP A N 1
ATOM 1538 C CA . ASP A 1 197 ? 7.934 -12.966 4.811 1.00 52.81 197 ASP A CA 1
ATOM 1539 C C . ASP A 1 197 ? 8.713 -12.420 6.041 1.00 52.81 197 ASP A C 1
ATOM 1541 O O . ASP A 1 197 ? 8.139 -11.872 6.980 1.00 52.81 197 ASP A O 1
ATOM 1545 N N . ASN A 1 198 ? 10.039 -12.539 6.039 1.00 50.34 198 ASN A N 1
ATOM 1546 C CA . ASN A 1 198 ? 10.974 -12.061 7.044 1.00 50.34 198 ASN A CA 1
ATOM 1547 C C . ASN A 1 198 ? 11.641 -10.718 6.687 1.00 50.34 198 ASN A C 1
ATOM 1549 O O . ASN A 1 198 ? 12.225 -10.101 7.576 1.00 50.34 198 ASN A O 1
ATOM 1553 N N . ILE A 1 199 ? 11.562 -10.235 5.436 1.00 58.16 199 ILE A N 1
ATOM 1554 C CA . ILE A 1 199 ? 12.082 -8.908 5.046 1.00 58.16 199 ILE A CA 1
ATOM 1555 C C . ILE A 1 199 ? 10.905 -7.949 4.862 1.00 58.16 199 ILE A C 1
ATOM 1557 O O . ILE A 1 199 ? 10.494 -7.626 3.751 1.00 58.16 199 ILE A O 1
ATOM 1561 N N . PHE A 1 200 ? 10.334 -7.502 5.977 1.00 67.62 200 PHE A N 1
ATOM 1562 C CA . PHE A 1 200 ? 9.407 -6.379 5.957 1.00 67.62 200 PHE A CA 1
ATOM 1563 C C . PHE A 1 200 ? 10.187 -5.076 6.131 1.00 67.62 200 PHE A C 1
ATOM 1565 O O . PHE A 1 200 ? 10.906 -4.894 7.112 1.00 67.62 200 PHE A O 1
ATOM 1572 N N . THR A 1 201 ? 10.023 -4.166 5.179 1.00 78.81 201 THR A N 1
ATOM 1573 C CA . THR A 1 201 ? 10.420 -2.758 5.311 1.00 78.81 201 THR A CA 1
ATOM 1574 C C . THR A 1 201 ? 9.152 -1.902 5.338 1.00 78.81 201 THR A C 1
ATOM 1576 O O . THR A 1 201 ? 8.066 -2.403 5.644 1.00 78.81 201 THR A O 1
ATOM 1579 N N . SER A 1 202 ? 9.245 -0.610 5.019 1.00 85.12 202 SER A N 1
ATOM 1580 C CA . SER A 1 202 ? 8.065 0.247 4.908 1.00 85.12 202 SER A CA 1
ATOM 1581 C C . SER A 1 202 ? 8.039 1.056 3.615 1.00 85.12 202 SER A C 1
ATOM 1583 O O . SER A 1 202 ? 9.073 1.418 3.047 1.00 85.12 202 SER A O 1
ATOM 1585 N N . PHE A 1 203 ? 6.831 1.344 3.133 1.00 89.31 203 PHE A N 1
ATOM 1586 C CA . PHE A 1 203 ? 6.622 2.521 2.305 1.00 89.31 203 PHE A CA 1
ATOM 1587 C C . PHE A 1 203 ? 6.417 3.720 3.218 1.00 89.31 203 PHE A C 1
ATOM 1589 O O . PHE A 1 203 ? 5.620 3.675 4.157 1.00 89.31 203 PHE A O 1
ATOM 1596 N N . SER A 1 204 ? 7.105 4.805 2.900 1.00 87.88 204 SER A N 1
ATOM 1597 C CA . SER A 1 204 ? 6.797 6.120 3.418 1.00 87.88 204 SER A CA 1
ATOM 1598 C C . SER A 1 204 ? 5.709 6.742 2.559 1.00 87.88 204 SER A C 1
ATOM 1600 O O . SER A 1 204 ? 5.895 6.967 1.366 1.00 87.88 204 SER A O 1
ATOM 1602 N N . PHE A 1 205 ? 4.570 7.027 3.173 1.00 88.38 205 PHE A N 1
ATOM 1603 C CA . PHE A 1 205 ? 3.493 7.764 2.545 1.00 88.38 205 PHE A CA 1
ATOM 1604 C C . PHE A 1 205 ? 3.467 9.199 3.049 1.00 88.38 205 PHE A C 1
ATOM 1606 O O . PHE A 1 205 ? 3.406 9.437 4.257 1.00 88.38 205 PHE A O 1
ATOM 1613 N N . THR A 1 206 ? 3.478 10.148 2.121 1.00 87.75 206 THR A N 1
ATOM 1614 C CA . THR A 1 206 ? 3.225 11.563 2.399 1.00 87.75 206 THR A CA 1
ATOM 1615 C C . THR A 1 206 ? 1.846 11.898 1.843 1.00 87.75 206 THR A C 1
ATOM 1617 O O . THR A 1 206 ? 1.675 11.878 0.619 1.00 87.75 206 THR A O 1
ATOM 1620 N N . PRO A 1 207 ? 0.848 12.156 2.700 1.00 82.50 207 PRO A N 1
ATOM 1621 C CA . PRO A 1 207 ? -0.490 12.440 2.223 1.00 82.50 207 PRO A CA 1
ATOM 1622 C C . PRO A 1 207 ? -0.532 13.840 1.594 1.00 82.50 207 PRO A C 1
ATOM 1624 O O . PRO A 1 207 ? 0.242 14.725 1.963 1.00 82.50 207 PRO A O 1
ATOM 1627 N N . ASP A 1 208 ? -1.411 14.037 0.618 1.00 79.50 208 ASP A N 1
ATOM 1628 C CA . ASP A 1 208 ? -1.513 15.317 -0.081 1.00 79.50 208 ASP A CA 1
ATOM 1629 C C . ASP A 1 208 ? -2.172 16.392 0.809 1.00 79.50 208 ASP A C 1
ATOM 1631 O O . ASP A 1 208 ? -3.339 16.237 1.193 1.00 79.50 208 ASP A O 1
ATOM 1635 N N . PRO A 1 209 ? -1.482 17.504 1.132 1.00 69.38 209 PRO A N 1
ATOM 1636 C CA . PRO A 1 209 ? -2.055 18.573 1.949 1.00 69.38 209 PRO A CA 1
ATOM 1637 C C . PRO A 1 209 ? -3.253 19.275 1.288 1.00 69.38 209 PRO A C 1
ATOM 1639 O O . PRO A 1 209 ? -4.066 19.880 1.993 1.00 69.38 209 PRO A O 1
ATOM 1642 N N . GLU A 1 210 ? -3.381 19.210 -0.042 1.00 68.00 210 GLU A N 1
ATOM 1643 C CA . GLU A 1 210 ? -4.483 19.826 -0.789 1.00 68.00 210 GLU A CA 1
ATOM 1644 C C . GLU A 1 210 ? -5.690 18.901 -0.966 1.00 68.00 210 GLU A C 1
ATOM 1646 O O . GLU A 1 210 ? -6.779 19.369 -1.321 1.00 68.00 210 GLU A O 1
ATOM 1651 N N . ASN A 1 211 ? -5.547 17.614 -0.637 1.00 64.75 211 ASN A N 1
ATOM 1652 C CA . ASN A 1 211 ? -6.641 16.658 -0.655 1.00 64.75 211 ASN A CA 1
ATOM 1653 C C . ASN A 1 211 ? -7.572 16.893 0.542 1.00 64.75 211 ASN A C 1
ATOM 1655 O O . ASN A 1 211 ? -7.503 16.252 1.592 1.00 64.75 211 ASN A O 1
ATOM 1659 N N . LYS A 1 212 ? -8.443 17.888 0.363 1.00 54.56 212 LYS A N 1
ATOM 1660 C CA . LYS A 1 212 ? -9.411 18.374 1.350 1.00 54.56 212 LYS A CA 1
ATOM 1661 C C . LYS A 1 212 ? -10.729 17.604 1.332 1.00 54.56 212 LYS A C 1
ATOM 1663 O O . LYS A 1 212 ? -11.706 18.100 1.895 1.00 54.56 212 LYS A O 1
ATOM 1668 N N . ARG A 1 213 ? -10.809 16.416 0.712 1.00 61.09 213 ARG A N 1
ATOM 1669 C CA . ARG A 1 213 ? -11.961 15.553 0.999 1.00 61.09 213 ARG A CA 1
ATOM 1670 C C . ARG A 1 213 ? -11.858 15.158 2.466 1.00 61.09 213 ARG A C 1
ATOM 1672 O O . ARG A 1 213 ? -10.956 14.425 2.864 1.00 61.09 213 ARG A O 1
ATOM 1679 N N . PHE A 1 214 ? -12.761 15.730 3.257 1.00 58.69 214 PHE A N 1
ATOM 1680 C CA . PHE A 1 214 ? -12.896 15.450 4.676 1.00 58.69 214 PHE A CA 1
ATOM 1681 C C . PHE A 1 214 ? -12.961 13.932 4.905 1.00 58.69 214 PHE A C 1
ATOM 1683 O O . PHE A 1 214 ? -13.369 13.200 3.995 1.00 58.69 214 PHE A O 1
ATOM 1690 N N . PRO A 1 215 ? -12.548 13.446 6.092 1.00 63.03 215 PRO A N 1
ATOM 1691 C CA . PRO A 1 215 ? -12.802 12.067 6.489 1.00 63.03 215 PRO A CA 1
ATOM 1692 C C . PRO A 1 215 ? -14.233 11.701 6.119 1.00 63.03 215 PRO A C 1
ATOM 1694 O O . PRO A 1 215 ? -15.135 12.490 6.415 1.00 63.03 215 PRO A O 1
ATOM 1697 N N . LEU A 1 216 ? -14.443 10.540 5.493 1.00 69.25 216 LEU A N 1
ATOM 1698 C CA . LEU A 1 216 ? -15.802 10.034 5.364 1.00 69.25 216 LEU A CA 1
ATOM 1699 C C . LEU A 1 216 ? -16.402 9.990 6.771 1.00 69.25 216 LEU A C 1
ATOM 1701 O O . LEU A 1 216 ? -15.798 9.459 7.710 1.00 69.25 216 LEU A O 1
ATOM 1705 N N . THR A 1 217 ? -17.569 10.596 6.927 1.00 75.69 217 THR A N 1
ATOM 1706 C CA . THR A 1 217 ? -18.324 10.513 8.170 1.00 75.69 217 THR A CA 1
ATOM 1707 C C . THR A 1 217 ? -18.708 9.058 8.425 1.00 75.69 217 THR A C 1
ATOM 1709 O O . THR A 1 217 ? -18.813 8.248 7.503 1.00 75.69 217 THR A O 1
ATOM 1712 N N . GLN A 1 218 ? -18.971 8.706 9.686 1.00 76.62 218 GLN A N 1
ATOM 1713 C CA . GLN A 1 218 ? -19.458 7.362 10.017 1.00 76.62 218 GLN A CA 1
ATOM 1714 C C . GLN A 1 218 ? -20.722 7.000 9.228 1.00 76.62 218 GLN A C 1
ATOM 1716 O O . GLN A 1 218 ? -20.876 5.859 8.813 1.00 76.62 218 GLN A O 1
ATOM 1721 N N . GLN A 1 219 ? -21.594 7.980 8.983 1.00 83.00 219 GLN A N 1
ATOM 1722 C CA . GLN A 1 219 ? -22.803 7.786 8.196 1.00 83.00 219 GLN A CA 1
ATOM 1723 C C . GLN A 1 219 ? -22.489 7.458 6.731 1.00 83.00 219 GLN A C 1
ATOM 1725 O O . GLN A 1 219 ? -23.081 6.534 6.187 1.00 83.00 219 GLN A O 1
ATOM 1730 N N . GLU A 1 220 ? -21.552 8.170 6.101 1.00 82.31 220 GLU A N 1
ATOM 1731 C CA . GLU A 1 220 ? -21.134 7.879 4.723 1.00 82.31 220 GLU A CA 1
ATOM 1732 C C . GLU A 1 220 ? -20.452 6.513 4.621 1.00 82.31 220 GLU A C 1
ATOM 1734 O O . GLU A 1 220 ? -20.720 5.757 3.692 1.00 82.31 220 GLU A O 1
ATOM 1739 N N . ILE A 1 221 ? -19.604 6.162 5.591 1.00 80.31 221 ILE A N 1
ATOM 1740 C CA . ILE A 1 221 ? -18.949 4.848 5.638 1.00 80.31 221 ILE A CA 1
ATOM 1741 C C . ILE A 1 221 ? -19.992 3.737 5.731 1.00 80.31 221 ILE A C 1
ATOM 1743 O O . ILE A 1 221 ? -19.908 2.766 4.980 1.00 80.31 221 ILE A O 1
ATOM 1747 N N . GLU A 1 222 ? -20.987 3.901 6.601 1.00 83.44 222 GLU A N 1
ATOM 1748 C CA . GLU A 1 222 ? -22.051 2.918 6.778 1.00 83.44 222 GLU A CA 1
ATOM 1749 C C . GLU A 1 222 ? -22.939 2.808 5.534 1.00 83.44 222 GLU A C 1
ATOM 1751 O O . GLU A 1 222 ? -23.230 1.705 5.083 1.00 83.44 222 GLU A O 1
ATOM 1756 N N . GLN A 1 223 ? -23.288 3.932 4.904 1.00 86.06 223 GLN A N 1
ATOM 1757 C CA . GLN A 1 223 ? -24.040 3.938 3.646 1.00 86.06 223 GLN A CA 1
ATOM 1758 C C . GLN A 1 223 ? -23.294 3.219 2.518 1.00 86.06 223 GLN A C 1
ATOM 1760 O O . GLN A 1 223 ? -23.892 2.431 1.787 1.00 86.06 223 GLN A O 1
ATOM 1765 N N . LEU A 1 224 ? -21.991 3.474 2.378 1.00 83.38 224 LEU A N 1
ATOM 1766 C CA . LEU A 1 224 ? -21.157 2.813 1.375 1.00 83.38 224 LEU A CA 1
ATOM 1767 C C . LEU A 1 224 ? -21.031 1.311 1.654 1.00 83.38 224 LEU A C 1
ATOM 1769 O O . LEU A 1 224 ? -21.094 0.509 0.724 1.00 83.38 224 LEU A O 1
ATOM 1773 N N . ARG A 1 225 ? -20.896 0.927 2.927 1.00 83.69 225 ARG A N 1
ATOM 1774 C CA . ARG A 1 225 ? -20.852 -0.476 3.351 1.00 83.69 225 ARG A CA 1
ATOM 1775 C C . ARG A 1 225 ? -22.159 -1.194 3.030 1.00 83.69 225 ARG A C 1
ATOM 1777 O O . ARG A 1 225 ? -22.131 -2.209 2.341 1.00 83.69 225 ARG A O 1
ATOM 1784 N N . GLU A 1 226 ? -23.290 -0.642 3.466 1.00 87.69 226 GLU A N 1
ATOM 1785 C CA . GLU A 1 226 ? -24.614 -1.197 3.176 1.00 87.69 226 GLU A CA 1
ATOM 1786 C C . GLU A 1 226 ? -24.877 -1.299 1.674 1.00 87.69 226 GLU A C 1
ATOM 1788 O O . GLU A 1 226 ? -25.494 -2.260 1.227 1.00 87.69 226 GLU A O 1
ATOM 1793 N N . HIS A 1 227 ? -24.430 -0.317 0.888 1.00 90.19 227 HIS A N 1
ATOM 1794 C CA . HIS A 1 227 ? -24.585 -0.347 -0.561 1.00 90.19 227 HIS A CA 1
ATOM 1795 C C . HIS A 1 227 ? -23.829 -1.516 -1.206 1.00 90.19 227 HIS A C 1
ATOM 1797 O O . HIS A 1 227 ? -24.354 -2.120 -2.135 1.00 90.19 227 HIS A O 1
ATOM 1803 N N . CYS A 1 228 ? -22.633 -1.847 -0.711 1.00 87.69 228 CYS A N 1
ATOM 1804 C CA . CYS A 1 228 ? -21.822 -2.938 -1.255 1.00 87.69 228 CYS A CA 1
ATOM 1805 C C . CYS A 1 228 ? -22.167 -4.328 -0.704 1.00 87.69 228 CYS A C 1
ATOM 1807 O O . CYS A 1 228 ? -21.791 -5.324 -1.315 1.00 87.69 228 CYS A O 1
ATOM 1809 N N . GLU A 1 229 ? -22.812 -4.413 0.462 1.00 84.81 229 GLU A N 1
ATOM 1810 C CA . GLU A 1 229 ? -23.184 -5.685 1.105 1.00 84.81 229 GLU A CA 1
ATOM 1811 C C . GLU A 1 229 ? -24.593 -6.184 0.723 1.00 84.81 229 GLU A C 1
ATOM 1813 O O . GLU A 1 229 ? -24.996 -7.259 1.171 1.00 84.81 229 GLU A O 1
ATOM 1818 N N . ARG A 1 230 ? -25.341 -5.424 -0.087 1.00 78.81 230 ARG A N 1
ATOM 1819 C CA . ARG A 1 230 ? -26.657 -5.799 -0.635 1.00 78.81 230 ARG A CA 1
ATOM 1820 C C . ARG A 1 230 ? -26.530 -6.418 -2.021 1.00 78.81 230 ARG A C 1
ATOM 1822 O O . ARG A 1 230 ? -27.306 -7.363 -2.283 1.00 78.81 230 ARG A O 1
#

Foldseek 3Di:
DDDDDDDPDDDDPPPPDDDDDDDDPDDQWWKWWDAAPDNQKMWIWTAPQFDFALQLKAALRTHFIKIWRRPDPPDPDHIDIFTWDRKIKHKDKDFCVVPVVLLVLQQVQCPPFLCHVQSPGMKMKIKIKTAGPVDRLKIKIKIWIDRPDPPLDQSRGSNVLALQSCVSRQDPVQWHWIWMWMFPTGSDPVPGDGPPSNDIDTIIIRRRPPRPPHRQDNVNSVVSVVVSVD

Radius of gyration: 20.2 Å; chains: 1; bounding box: 57×62×61 Å